Protein AF-A0A371R082-F1 (afdb_monomer)

pLDDT: mean 70.42, std 16.6, range [20.84, 97.31]

Mean predicted aligned error: 10.48 Å

Nearest PDB structures (foldseek):
  7tal-assembly1_A  TM=2.459E-01  e=6.178E+00  synthetic construct
  8tkd-assembly1_A  TM=1.690E-01  e=2.203E+00  Homo sapiens
  5ohy-assembly3_C  TM=1.276E-01  e=6.178E+00  Agrobacterium tumefaciens
  5ohy-assembly1_A  TM=1.300E-01  e=8.711E+00  Agrobacterium tumefaciens

Sequence (312 aa):
MIYIFGKTKHGPLWSRYCETCYKYLGPGLYEKMREDGYGRLCVGEEHGWECKAWDWDFQSFKPICIQSISLGDGFSRWWFKSGGFFYEGSSGVLYMWMKNVAISEAFRVVQLSQDLPDSPKCTYSAGAGLLINAEFPVIRSEGKYLRVGPWLAWHRVLGLLDNGRWVVIGDDGLYEAVFRPTAKNPLEEFGEVGYVKVLSPFLGDLDEVQSPCGAPRLVACSEEGLRAAEALLKYIEGLLKSSGVYDVIKFLPRAWTCEKPFVIPELVEINVPNEVVADWPLGNPCPHVLRAADGDPLGLLTTRTWYFCWTP

Solvent-accessible surface area (backbone atoms only — not comparable to full-atom values): 17724 Å² total; per-residue (Å²): 87,78,46,76,58,23,33,38,88,74,36,40,31,29,31,38,51,71,85,80,56,87,80,80,60,64,72,70,50,54,55,48,37,51,72,73,44,43,36,28,49,23,35,30,65,96,85,55,90,67,69,39,74,58,86,74,61,60,88,53,47,38,35,51,41,77,63,52,46,80,47,104,81,46,37,22,43,41,52,32,62,66,46,54,46,54,40,80,38,98,76,42,75,40,79,42,84,44,63,22,36,33,37,38,75,80,38,45,69,41,80,52,93,58,84,61,75,94,63,63,70,63,85,78,50,48,28,82,54,90,54,55,70,39,72,28,49,27,36,36,48,88,64,42,77,47,23,47,48,96,39,55,34,79,52,33,41,59,22,34,36,96,88,67,33,34,32,33,54,52,100,60,22,25,26,32,27,41,75,44,70,73,43,97,57,50,90,81,51,74,38,77,28,25,31,37,37,28,65,41,52,36,83,74,65,70,91,58,36,34,16,55,51,80,50,52,37,52,37,45,84,29,67,66,32,50,42,46,50,55,29,49,51,56,49,52,53,50,53,40,47,76,70,69,47,73,71,58,75,53,54,44,78,96,70,87,55,88,87,59,81,56,52,30,86,56,42,25,29,42,93,51,53,62,75,61,62,63,58,64,56,90,82,60,66,41,68,60,53,56,60,67,31,47,73,34,44,54,46,83,74,45,74,72,62,50,60,79,76,59,76,136

Radius of gyration: 19.94 Å; Cα contacts (8 Å, |Δi|>4): 602; chains: 1; bounding box: 51×40×60 Å

Structure (mmCIF, N/CA/C/O backbone):
data_AF-A0A371R082-F1
#
_entry.id   AF-A0A371R082-F1
#
loop_
_atom_site.group_PDB
_atom_site.id
_atom_site.type_symbol
_atom_site.label_atom_id
_atom_site.label_alt_id
_atom_site.label_comp_id
_atom_site.label_asym_id
_atom_site.label_entity_id
_atom_site.label_seq_id
_atom_site.pdbx_PDB_ins_code
_atom_site.Cartn_x
_atom_site.Cartn_y
_atom_site.Cartn_z
_atom_site.occupancy
_atom_site.B_iso_or_equiv
_atom_site.auth_seq_id
_atom_site.auth_comp_id
_atom_site.auth_asym_id
_atom_site.auth_atom_id
_atom_site.pdbx_PDB_model_num
ATOM 1 N N . MET A 1 1 ? -2.290 -13.147 -15.698 1.00 58.31 1 MET A N 1
ATOM 2 C CA . MET A 1 1 ? -2.452 -13.294 -14.244 1.00 58.31 1 MET A CA 1
ATOM 3 C C . MET A 1 1 ? -3.847 -12.851 -13.820 1.00 58.31 1 MET A C 1
ATOM 5 O O . MET A 1 1 ? -4.402 -11.935 -14.424 1.00 58.31 1 MET A O 1
ATOM 9 N N . ILE A 1 2 ? -4.435 -13.548 -12.846 1.00 64.50 2 ILE A N 1
ATOM 10 C CA . ILE A 1 2 ? -5.720 -13.192 -12.225 1.00 64.50 2 ILE A CA 1
ATOM 11 C C . ILE A 1 2 ? -5.407 -12.517 -10.891 1.00 64.50 2 ILE A C 1
ATOM 13 O O . ILE A 1 2 ? -4.602 -13.021 -10.112 1.00 64.50 2 ILE A O 1
ATOM 17 N N . TYR A 1 3 ? -6.016 -11.362 -10.661 1.00 66.88 3 TYR A N 1
ATOM 18 C CA . TYR A 1 3 ? -5.865 -10.565 -9.454 1.00 66.88 3 TYR A CA 1
ATOM 19 C C . TYR A 1 3 ? -7.184 -10.598 -8.711 1.00 66.88 3 TYR A C 1
ATOM 21 O O . TYR A 1 3 ? -8.206 -10.215 -9.270 1.00 66.88 3 TYR A O 1
ATOM 29 N N . ILE A 1 4 ? -7.154 -11.039 -7.460 1.00 70.19 4 ILE A N 1
ATOM 30 C CA . ILE A 1 4 ? -8.323 -11.059 -6.586 1.00 70.19 4 ILE A CA 1
ATOM 31 C C . ILE A 1 4 ? -8.266 -9.810 -5.714 1.00 70.19 4 ILE A C 1
ATOM 33 O O . ILE A 1 4 ? -7.254 -9.551 -5.067 1.00 70.19 4 ILE A O 1
ATOM 37 N N . PHE A 1 5 ? -9.345 -9.035 -5.707 1.00 69.25 5 PHE A N 1
ATOM 38 C CA . PHE A 1 5 ? -9.459 -7.798 -4.929 1.00 69.25 5 PHE A CA 1
ATOM 39 C C . PHE A 1 5 ? -10.241 -8.011 -3.637 1.00 69.25 5 PHE A C 1
ATOM 41 O O . PHE A 1 5 ? -10.028 -7.314 -2.647 1.00 69.25 5 PHE A O 1
ATOM 48 N N . GLY A 1 6 ? -11.150 -8.981 -3.634 1.00 72.19 6 GLY A N 1
ATOM 49 C CA . GLY A 1 6 ? -12.051 -9.218 -2.520 1.00 72.19 6 GLY A CA 1
ATOM 50 C C . GLY A 1 6 ? -13.071 -10.292 -2.823 1.00 72.19 6 GLY A C 1
ATOM 51 O O . GLY A 1 6 ? -12.948 -11.056 -3.779 1.00 72.19 6 GLY A O 1
ATOM 52 N N . LYS A 1 7 ? -14.099 -10.334 -1.993 1.00 75.88 7 LYS A N 1
ATOM 53 C CA . LYS A 1 7 ? -15.271 -11.188 -2.118 1.00 75.88 7 LYS A CA 1
ATOM 54 C C . LYS A 1 7 ? -16.511 -10.314 -2.123 1.00 75.88 7 LYS A C 1
ATOM 56 O O . LYS A 1 7 ? -16.548 -9.280 -1.477 1.00 75.88 7 LYS A O 1
ATOM 61 N N . THR A 1 8 ? -17.529 -10.747 -2.836 1.00 77.50 8 THR A N 1
ATOM 62 C CA . THR A 1 8 ? -18.877 -10.177 -2.810 1.00 77.50 8 THR A CA 1
ATOM 63 C C . THR A 1 8 ? -19.848 -11.265 -2.356 1.00 77.50 8 THR A C 1
ATOM 65 O O . THR A 1 8 ? -19.473 -12.440 -2.265 1.00 77.50 8 THR A O 1
ATOM 68 N N . LYS A 1 9 ? -21.130 -10.926 -2.174 1.00 81.56 9 LYS A N 1
ATOM 69 C CA . LYS A 1 9 ? -22.190 -11.936 -1.974 1.00 81.56 9 LYS A CA 1
ATOM 70 C C . LYS A 1 9 ? -22.316 -12.944 -3.132 1.00 81.56 9 LYS A C 1
ATOM 72 O O . LYS A 1 9 ? -22.931 -13.992 -2.963 1.00 81.56 9 LYS A O 1
ATOM 77 N N . HIS A 1 10 ? -21.754 -12.630 -4.301 1.00 81.56 10 HIS A N 1
ATOM 78 C CA . HIS A 1 10 ? -21.836 -13.431 -5.523 1.00 81.56 10 HIS A CA 1
ATOM 79 C C . HIS A 1 10 ? -20.546 -14.206 -5.848 1.00 81.56 10 HIS A C 1
ATOM 81 O O . HIS A 1 10 ? -20.497 -14.891 -6.866 1.00 81.56 10 HIS A O 1
ATOM 87 N N . GLY A 1 11 ? -19.517 -14.126 -4.996 1.00 80.94 11 GLY A N 1
ATOM 88 C CA . GLY A 1 11 ? -18.225 -14.789 -5.202 1.00 80.94 11 GLY A CA 1
ATOM 89 C C . GLY A 1 11 ? -17.041 -13.816 -5.177 1.00 80.94 11 GLY A C 1
ATOM 90 O O . GLY A 1 11 ? -17.222 -12.638 -4.849 1.00 80.94 11 GLY A O 1
ATOM 91 N N . PRO A 1 12 ? -15.817 -14.283 -5.478 1.00 78.62 12 PRO A N 1
ATOM 92 C CA . PRO A 1 12 ? -14.641 -13.423 -5.498 1.00 78.62 12 PRO A CA 1
ATOM 93 C C . PRO A 1 12 ? -14.761 -12.348 -6.585 1.00 78.62 12 PRO A C 1
ATOM 95 O O . PRO A 1 12 ? -15.239 -12.615 -7.686 1.00 78.62 12 PRO A O 1
ATOM 98 N N . LEU A 1 13 ? -14.316 -11.135 -6.249 1.00 75.75 13 LEU A N 1
ATOM 99 C CA . LEU A 1 13 ? -14.116 -10.037 -7.188 1.00 75.75 13 LEU A CA 1
ATOM 100 C C . LEU A 1 13 ? -12.686 -10.119 -7.712 1.00 75.75 13 LEU A C 1
ATOM 102 O O . LEU A 1 13 ? -11.731 -10.032 -6.930 1.00 75.75 13 LEU A O 1
ATOM 106 N N . TRP A 1 14 ? -12.534 -10.265 -9.020 1.00 74.56 14 TRP A N 1
ATOM 107 C CA . TRP A 1 14 ? -11.237 -10.421 -9.658 1.00 74.56 14 TRP A CA 1
ATOM 108 C C . TRP A 1 14 ? -11.141 -9.648 -10.974 1.00 74.56 14 TRP A C 1
ATOM 110 O O . TRP A 1 14 ? -12.143 -9.241 -11.551 1.00 74.56 14 TRP A O 1
ATOM 120 N N . SER A 1 15 ? -9.918 -9.440 -11.452 1.00 71.31 15 SER A N 1
ATOM 121 C CA . SER A 1 15 ? -9.636 -8.947 -12.803 1.00 71.31 15 SER A CA 1
ATOM 122 C C . SER A 1 15 ? -8.474 -9.725 -13.404 1.00 71.31 15 SER A C 1
ATOM 124 O O . SER A 1 15 ? -7.628 -10.274 -12.691 1.00 71.31 15 SER A O 1
ATOM 126 N N . ARG A 1 16 ? -8.446 -9.807 -14.732 1.00 71.19 16 ARG A N 1
ATOM 127 C CA . ARG A 1 16 ? -7.421 -10.527 -15.484 1.00 71.19 16 ARG A CA 1
ATOM 128 C C . ARG A 1 16 ? -6.564 -9.557 -16.279 1.00 71.19 16 ARG A C 1
ATOM 130 O O . ARG A 1 16 ? -7.081 -8.736 -17.032 1.00 71.19 16 ARG A O 1
ATOM 137 N N . TYR A 1 17 ? -5.253 -9.763 -16.201 1.00 64.88 17 TYR A N 1
ATOM 138 C CA . TYR A 1 17 ? -4.257 -9.024 -16.976 1.00 64.88 17 TYR A CA 1
ATOM 139 C C . TYR A 1 17 ? -3.309 -9.984 -17.701 1.00 64.88 17 TYR A C 1
ATOM 141 O O . TYR A 1 17 ? -3.086 -11.113 -17.255 1.00 64.88 17 TYR A O 1
ATOM 149 N N . CYS A 1 18 ? -2.751 -9.555 -18.832 1.00 60.75 18 CYS A N 1
ATOM 150 C CA . CYS A 1 18 ? -1.697 -10.276 -19.551 1.00 60.75 18 CYS A CA 1
ATOM 151 C C . CYS A 1 18 ? -0.371 -9.526 -19.387 1.00 60.75 18 CYS A C 1
ATOM 153 O O . CYS A 1 18 ? -0.223 -8.432 -19.921 1.00 60.75 18 CYS A O 1
ATOM 155 N N . GLU A 1 19 ? 0.603 -10.121 -18.697 1.00 51.91 19 GLU A N 1
ATOM 156 C CA . GLU A 1 19 ? 1.959 -9.558 -18.550 1.00 51.91 19 GLU A CA 1
ATOM 157 C C . GLU A 1 19 ? 2.817 -9.703 -19.813 1.00 51.91 19 GLU A C 1
ATOM 159 O O . GLU A 1 19 ? 3.774 -8.966 -20.011 1.00 51.91 19 GLU A O 1
ATOM 164 N N . THR A 1 20 ? 2.504 -10.666 -20.678 1.00 49.66 20 THR A N 1
ATOM 165 C CA . THR A 1 20 ? 3.340 -11.036 -21.832 1.00 49.66 20 THR A CA 1
ATOM 166 C C . THR A 1 20 ? 2.967 -10.314 -23.123 1.00 49.66 20 THR A C 1
ATOM 168 O O . THR A 1 20 ? 3.666 -10.440 -24.128 1.00 49.66 20 THR A O 1
ATOM 171 N N . CYS A 1 21 ? 1.886 -9.536 -23.112 1.00 50.50 21 CYS A N 1
ATOM 172 C CA . CYS A 1 21 ? 1.328 -8.958 -24.325 1.00 50.50 21 CYS A CA 1
ATOM 173 C C . CYS A 1 21 ? 2.016 -7.640 -24.743 1.00 50.50 21 CYS A C 1
ATOM 175 O O . CYS A 1 21 ? 1.971 -7.314 -25.930 1.00 50.50 21 CYS A O 1
ATOM 177 N N . TYR A 1 22 ? 2.742 -6.965 -23.828 1.00 49.69 22 TYR A N 1
ATOM 178 C CA . TYR A 1 22 ? 3.241 -5.576 -23.948 1.00 49.69 22 TYR A CA 1
ATOM 179 C C . TYR A 1 22 ? 3.981 -5.200 -25.241 1.00 49.69 22 TYR A C 1
ATOM 181 O O . TYR A 1 22 ? 3.933 -4.040 -25.632 1.00 49.69 22 TYR A O 1
ATOM 189 N N . LYS A 1 23 ? 4.628 -6.140 -25.946 1.00 42.53 23 LYS A N 1
ATOM 190 C CA . LYS A 1 23 ? 5.495 -5.797 -27.092 1.00 42.53 23 LYS A CA 1
ATOM 191 C C . LYS A 1 23 ? 5.249 -6.571 -28.390 1.00 42.53 23 LYS A C 1
ATOM 193 O O . LYS A 1 23 ? 5.607 -6.084 -29.456 1.00 42.53 23 LYS A O 1
ATOM 198 N N . TYR A 1 24 ? 4.662 -7.765 -28.343 1.00 45.78 24 TYR A N 1
ATOM 199 C CA . TYR A 1 24 ? 4.820 -8.719 -29.454 1.00 45.78 24 TYR A CA 1
ATOM 200 C C . TYR A 1 24 ? 3.597 -8.906 -30.354 1.00 45.78 24 TYR A C 1
ATOM 202 O O . TYR A 1 24 ? 3.697 -9.617 -31.349 1.00 45.78 24 TYR A O 1
ATOM 210 N N . LEU A 1 25 ? 2.447 -8.312 -30.022 1.00 51.19 25 LEU A N 1
ATOM 211 C CA . LEU A 1 25 ? 1.172 -8.808 -30.558 1.00 51.19 25 LEU A CA 1
ATOM 212 C C . LEU A 1 25 ? 0.307 -7.770 -31.294 1.00 51.19 25 LEU A C 1
ATOM 214 O O . LEU A 1 25 ? -0.761 -8.114 -31.795 1.00 51.19 25 LEU A O 1
ATOM 218 N N . GLY A 1 26 ? 0.798 -6.536 -31.449 1.00 54.34 26 GLY A N 1
ATOM 219 C CA . GLY A 1 26 ? 0.138 -5.489 -32.236 1.00 54.34 26 GLY A CA 1
ATOM 220 C C . GLY A 1 26 ? -1.155 -4.933 -31.607 1.00 54.34 26 GLY A C 1
ATOM 221 O O . GLY A 1 26 ? -1.707 -5.513 -30.673 1.00 54.34 26 GLY A O 1
ATOM 222 N N . PRO A 1 27 ? -1.661 -3.789 -32.102 1.00 55.59 27 PRO A N 1
ATOM 223 C CA . PRO A 1 27 ? -2.792 -3.081 -31.490 1.00 55.59 27 PRO A CA 1
ATOM 224 C C . PRO A 1 27 ? -4.118 -3.855 -31.523 1.00 55.59 27 PRO A C 1
ATOM 226 O O . PRO A 1 27 ? -4.891 -3.783 -30.569 1.00 55.59 27 PRO A O 1
ATOM 229 N N . GLY A 1 28 ? -4.347 -4.665 -32.561 1.00 60.22 28 GLY A N 1
ATOM 230 C CA . GLY A 1 28 ? -5.578 -5.447 -32.700 1.00 60.22 28 GLY A CA 1
ATOM 231 C C . GLY A 1 28 ? -5.768 -6.524 -31.625 1.00 60.22 28 GLY A C 1
ATOM 232 O O . GLY A 1 28 ? -6.905 -6.862 -31.305 1.00 60.22 28 GLY A O 1
ATOM 233 N N . LEU A 1 29 ? -4.693 -7.043 -31.012 1.00 63.53 29 LEU A N 1
ATOM 234 C CA . LEU A 1 29 ? -4.849 -8.003 -29.916 1.00 63.53 29 LEU A CA 1
ATOM 235 C C . LEU A 1 29 ? -5.347 -7.327 -28.633 1.00 63.53 29 LEU A C 1
ATOM 237 O O . LEU A 1 29 ? -6.089 -7.945 -27.885 1.00 63.53 29 LEU A O 1
ATOM 241 N N . TYR A 1 30 ? -4.991 -6.070 -28.374 1.00 58.03 30 TYR A N 1
ATOM 242 C CA . TYR A 1 30 ? -5.424 -5.377 -27.156 1.00 58.03 30 TYR A CA 1
ATOM 243 C C . TYR A 1 30 ? -6.874 -4.933 -27.198 1.00 58.03 30 TYR A C 1
ATOM 245 O O . TYR A 1 30 ? -7.559 -4.986 -26.180 1.00 58.03 30 TYR A O 1
ATOM 253 N N . GLU A 1 31 ? -7.337 -4.470 -28.358 1.00 64.12 31 GLU A N 1
ATOM 254 C CA . GLU A 1 31 ? -8.763 -4.229 -28.579 1.00 64.12 31 GLU A CA 1
ATOM 255 C C . GLU A 1 31 ? -9.533 -5.524 -28.369 1.00 64.12 31 GLU A C 1
ATOM 257 O O . GLU A 1 31 ? -10.437 -5.554 -27.540 1.00 64.12 31 GLU A O 1
ATOM 262 N N . LYS A 1 32 ? -9.054 -6.622 -28.960 1.00 68.25 32 LYS A N 1
ATOM 263 C CA . LYS A 1 32 ? -9.611 -7.949 -28.721 1.00 68.25 32 LYS A CA 1
ATOM 264 C C . LYS A 1 32 ? -9.573 -8.360 -27.244 1.00 68.25 32 LYS A C 1
ATOM 266 O O . LYS A 1 32 ? -10.559 -8.853 -26.727 1.00 68.25 32 LYS A O 1
ATOM 271 N N . MET A 1 33 ? -8.487 -8.109 -26.516 1.00 68.25 33 MET A N 1
ATOM 272 C CA . MET A 1 33 ? -8.411 -8.403 -25.080 1.00 68.25 33 MET A CA 1
ATOM 273 C C . MET A 1 33 ? -9.387 -7.553 -24.255 1.00 68.25 33 MET A C 1
ATOM 275 O O . MET A 1 33 ? -9.982 -8.054 -23.305 1.00 68.25 33 MET A O 1
ATOM 279 N N . ARG A 1 34 ? -9.576 -6.274 -24.598 1.00 67.88 34 ARG A N 1
ATOM 280 C CA . ARG A 1 34 ? -10.586 -5.413 -23.958 1.00 67.88 34 ARG A CA 1
ATOM 281 C C . ARG A 1 34 ? -12.009 -5.866 -24.276 1.00 67.88 34 ARG A C 1
ATOM 283 O O . ARG A 1 34 ? -12.877 -5.798 -23.401 1.00 67.88 34 ARG A O 1
ATOM 290 N N . GLU A 1 35 ? -12.252 -6.318 -25.503 1.00 71.50 35 GLU A N 1
ATOM 291 C CA . GLU A 1 35 ? -13.505 -6.954 -25.923 1.00 71.50 35 GLU A CA 1
ATOM 292 C C . GLU A 1 35 ? -13.746 -8.253 -25.141 1.00 71.50 35 GLU A C 1
ATOM 294 O O . GLU A 1 35 ? -14.832 -8.435 -24.595 1.00 71.50 35 GLU A O 1
ATOM 299 N N . ASP A 1 36 ? -12.701 -9.064 -24.962 1.00 72.44 36 ASP A N 1
ATOM 300 C CA . ASP A 1 36 ? -12.681 -10.302 -24.171 1.00 72.44 36 ASP A CA 1
ATOM 301 C C . ASP A 1 36 ? -12.729 -10.049 -22.644 1.00 72.44 36 ASP A C 1
ATOM 303 O O . ASP A 1 36 ? -12.707 -10.988 -21.848 1.00 72.44 36 ASP A O 1
ATOM 307 N N . GLY A 1 37 ? -12.799 -8.784 -22.207 1.00 70.88 37 GLY A N 1
ATOM 308 C CA . GLY A 1 37 ? -13.026 -8.405 -20.810 1.00 70.88 37 GLY A CA 1
ATOM 309 C C . GLY A 1 37 ? -11.782 -8.332 -19.918 1.00 70.88 37 GLY A C 1
ATOM 310 O O . GLY A 1 37 ? -11.925 -8.241 -18.700 1.00 70.88 37 GLY A O 1
ATOM 311 N N . TYR A 1 38 ? -10.566 -8.331 -20.476 1.00 70.06 38 TYR A N 1
ATOM 312 C CA . TYR A 1 38 ? -9.348 -8.071 -19.696 1.00 70.06 38 TYR A CA 1
ATOM 313 C C . TYR A 1 38 ? -9.409 -6.686 -19.037 1.00 70.06 38 TYR A C 1
ATOM 315 O O . TYR A 1 38 ? -9.903 -5.724 -19.624 1.00 70.06 38 TYR A O 1
ATOM 323 N N . GLY A 1 39 ? -8.909 -6.591 -17.805 1.00 66.00 39 GLY A N 1
ATOM 324 C CA . GLY A 1 39 ? -8.946 -5.372 -16.996 1.00 66.00 39 GLY A CA 1
ATOM 325 C C . GLY A 1 39 ? -10.291 -5.067 -16.328 1.00 66.00 39 GLY A C 1
ATOM 326 O O . GLY A 1 39 ? -10.296 -4.320 -15.353 1.00 66.00 39 GLY A O 1
ATOM 327 N N . ARG A 1 40 ? -11.408 -5.670 -16.759 1.00 74.06 40 ARG A N 1
ATOM 328 C CA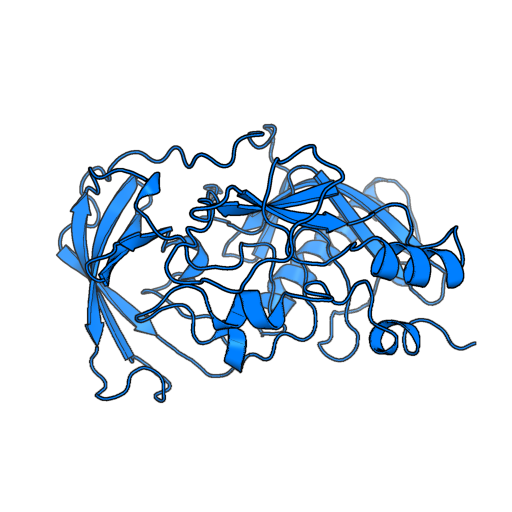 . ARG A 1 40 ? -12.725 -5.451 -16.135 1.00 74.06 40 ARG A CA 1
ATOM 329 C C . ARG A 1 40 ? -12.833 -6.149 -14.785 1.00 74.06 40 ARG A C 1
ATOM 331 O O . ARG A 1 40 ? -12.295 -7.242 -14.597 1.00 74.06 40 ARG A O 1
ATOM 338 N N . LEU A 1 41 ? -13.567 -5.530 -13.866 1.00 73.88 41 LEU A N 1
ATOM 339 C CA . LEU A 1 41 ? -13.921 -6.163 -12.603 1.00 73.88 41 LEU A CA 1
ATOM 340 C C . LEU A 1 41 ? -15.018 -7.213 -12.828 1.00 73.88 41 LEU A C 1
ATOM 342 O O . LEU A 1 41 ? -16.134 -6.919 -13.262 1.00 73.88 41 LEU A O 1
ATOM 346 N N . CYS A 1 42 ? -14.677 -8.457 -12.514 1.00 78.81 42 CYS A N 1
ATOM 347 C CA . CYS A 1 42 ? -15.509 -9.634 -12.704 1.00 78.81 42 CYS A CA 1
ATOM 348 C C . CYS A 1 42 ? -15.862 -10.261 -11.359 1.00 78.81 42 CYS A C 1
ATOM 350 O O . CYS A 1 42 ? -15.032 -10.326 -10.451 1.00 78.81 42 CYS A O 1
ATOM 352 N N . VAL A 1 43 ? -17.083 -10.782 -11.254 1.00 81.38 43 VAL A N 1
ATOM 353 C CA . VAL A 1 43 ? -17.527 -11.585 -10.113 1.00 81.38 43 VAL A CA 1
ATOM 354 C C . VAL A 1 43 ? -17.887 -12.988 -10.580 1.00 81.38 43 VAL A C 1
ATOM 356 O O . VAL A 1 43 ? -18.634 -13.158 -11.543 1.00 81.38 43 VAL A O 1
ATOM 359 N N . GLY A 1 44 ? -17.368 -14.006 -9.898 1.00 75.38 44 GLY A N 1
ATOM 360 C CA . GLY A 1 44 ? -17.630 -15.407 -10.235 1.00 75.38 44 GLY A CA 1
ATOM 361 C C . GLY A 1 44 ? -16.468 -16.315 -9.860 1.00 75.38 44 GLY A C 1
ATOM 362 O O . GLY A 1 44 ? -15.566 -15.893 -9.146 1.00 75.38 44 GLY A O 1
ATOM 363 N N . GLU A 1 45 ? -16.474 -17.563 -10.324 1.00 70.00 45 GLU A N 1
ATOM 364 C CA . GLU A 1 45 ? -15.418 -18.528 -9.995 1.00 70.00 45 GLU A CA 1
ATOM 365 C C . GLU A 1 45 ? -14.030 -18.062 -10.463 1.00 70.00 45 GLU A C 1
ATOM 367 O O . GLU A 1 45 ? -13.860 -17.575 -11.580 1.00 70.00 45 GLU A O 1
ATOM 372 N N . GLU A 1 46 ? -13.019 -18.261 -9.612 1.00 58.06 46 GLU A N 1
ATOM 373 C CA . GLU A 1 46 ? -11.632 -17.802 -9.799 1.00 58.06 46 GLU A CA 1
ATOM 374 C C . GLU A 1 46 ? -10.960 -18.371 -11.065 1.00 58.06 46 GLU A C 1
ATOM 376 O O . GLU A 1 46 ? -9.944 -17.852 -11.525 1.00 58.06 46 GLU A O 1
ATOM 381 N N . HIS A 1 47 ? -11.487 -19.463 -11.626 1.00 58.94 47 HIS A N 1
ATOM 382 C CA . HIS A 1 47 ? -10.883 -20.195 -12.749 1.00 58.94 47 HIS A CA 1
ATOM 383 C C . HIS A 1 47 ? -11.791 -20.265 -13.989 1.00 58.94 47 HIS A C 1
ATOM 385 O O . HIS A 1 47 ? -11.454 -20.933 -14.968 1.00 58.94 47 HIS A O 1
ATOM 391 N N . GLY A 1 48 ? -12.926 -19.559 -13.971 1.00 55.97 48 GLY A N 1
ATOM 392 C CA . GLY A 1 48 ? -13.850 -19.485 -15.099 1.00 55.97 48 GLY A CA 1
ATOM 393 C C . GLY A 1 48 ? -13.388 -18.511 -16.188 1.00 55.97 48 GLY A C 1
ATOM 394 O O . GLY A 1 48 ? -12.737 -17.500 -15.924 1.00 55.97 48 GLY A O 1
ATOM 395 N N . TRP A 1 49 ? -13.748 -18.802 -17.440 1.00 58.66 49 TRP A N 1
ATOM 396 C CA . TRP A 1 49 ? -13.725 -17.811 -18.530 1.00 58.66 49 TRP A CA 1
ATOM 397 C C . TRP A 1 49 ? -14.991 -16.942 -18.541 1.00 58.66 49 TRP A C 1
ATOM 399 O O . TRP A 1 49 ? -15.027 -15.911 -19.205 1.00 58.66 49 TRP A O 1
ATOM 409 N N . GLU A 1 50 ? -16.018 -17.341 -17.790 1.00 64.31 50 GLU A N 1
ATOM 410 C CA . GLU A 1 50 ? -17.271 -16.607 -17.656 1.00 64.31 50 GLU A CA 1
ATOM 411 C C . GLU A 1 50 ? -17.116 -15.468 -16.643 1.00 64.31 50 GLU A C 1
ATOM 413 O O . GLU A 1 50 ? -17.112 -15.672 -15.430 1.00 64.31 50 GLU A O 1
ATOM 418 N N . CYS A 1 51 ? -16.983 -14.246 -17.155 1.00 70.88 51 CYS A N 1
ATOM 419 C CA . CYS A 1 51 ? -17.011 -13.028 -16.357 1.00 70.88 51 CYS A CA 1
ATOM 420 C C . CYS A 1 51 ? -18.449 -12.506 -16.273 1.00 70.88 51 CYS A C 1
ATOM 422 O O . CYS A 1 51 ? -19.035 -12.123 -17.288 1.00 70.88 51 CYS A O 1
ATOM 424 N N . LYS A 1 52 ? -19.015 -12.438 -15.063 1.00 79.31 52 LYS A N 1
ATOM 425 C CA . LYS A 1 52 ? -20.177 -11.578 -14.812 1.00 79.31 52 LYS A CA 1
ATOM 426 C C . LYS A 1 52 ? -19.660 -10.217 -14.380 1.00 79.31 52 LYS A C 1
ATOM 428 O O . LYS A 1 52 ? -18.862 -10.135 -13.447 1.00 79.31 52 LYS A O 1
ATOM 433 N N . ALA A 1 53 ? -20.106 -9.171 -15.072 1.00 75.88 53 ALA A N 1
ATOM 434 C CA . ALA A 1 53 ? -19.783 -7.803 -14.697 1.00 75.88 53 ALA A CA 1
ATOM 435 C C . ALA A 1 53 ? -20.195 -7.567 -13.243 1.00 75.88 53 ALA A C 1
ATOM 43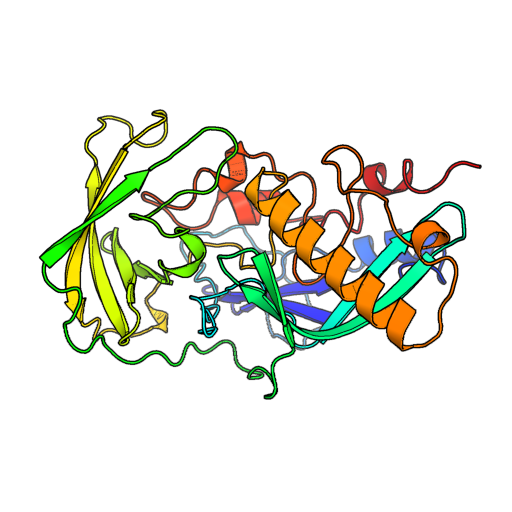7 O O . ALA A 1 53 ? -21.294 -7.957 -12.833 1.00 75.88 53 ALA A O 1
ATOM 438 N N . TRP A 1 54 ? -19.306 -6.956 -12.469 1.00 73.88 54 TRP A N 1
ATOM 439 C CA . TRP A 1 54 ? -19.658 -6.538 -11.127 1.00 73.88 54 TRP A CA 1
ATOM 440 C C . TRP A 1 54 ? -20.709 -5.425 -11.195 1.00 73.88 54 TRP A C 1
ATOM 442 O O . TRP A 1 54 ? -20.557 -4.447 -11.921 1.00 73.88 54 TRP A O 1
ATOM 452 N N . ASP A 1 55 ? -21.784 -5.576 -10.430 1.00 71.06 55 ASP A N 1
ATOM 453 C CA . ASP A 1 55 ? -22.900 -4.631 -10.347 1.00 71.06 55 ASP A CA 1
ATOM 454 C C . ASP A 1 55 ? -22.606 -3.424 -9.448 1.00 71.06 55 ASP A C 1
ATOM 456 O O . ASP A 1 55 ? -23.506 -2.633 -9.164 1.00 71.06 55 ASP A O 1
ATOM 460 N N . TRP A 1 56 ? -21.353 -3.282 -9.006 1.00 71.38 56 TRP A N 1
ATOM 461 C CA . TRP A 1 56 ? -20.913 -2.209 -8.125 1.00 71.38 56 TRP A CA 1
ATOM 462 C C . TRP A 1 56 ? -21.611 -2.205 -6.764 1.00 71.38 56 TRP A C 1
ATOM 464 O O . TRP A 1 56 ? -21.719 -1.159 -6.118 1.00 71.38 56 TRP A O 1
ATOM 474 N N . ASP A 1 57 ? -22.071 -3.368 -6.299 1.00 71.75 57 ASP A N 1
ATOM 475 C CA . ASP A 1 57 ? -22.547 -3.521 -4.931 1.00 71.75 57 ASP A CA 1
ATOM 476 C C . ASP A 1 57 ? -21.371 -3.475 -3.942 1.00 71.75 57 ASP A C 1
ATOM 478 O O . ASP A 1 57 ? -20.780 -4.493 -3.573 1.00 71.75 57 ASP A O 1
ATOM 482 N N . PHE A 1 58 ? -21.033 -2.264 -3.502 1.00 68.00 58 PHE A N 1
ATOM 483 C CA . PHE A 1 58 ? -19.999 -2.030 -2.494 1.00 68.00 58 PHE A CA 1
ATOM 484 C C . PHE A 1 58 ? -20.413 -2.477 -1.093 1.00 68.00 58 PHE A C 1
ATOM 486 O O . PHE A 1 58 ? -19.541 -2.673 -0.257 1.00 68.00 58 PHE A O 1
ATOM 493 N N . GLN A 1 59 ? -21.712 -2.642 -0.815 1.00 69.06 59 GLN A N 1
ATOM 494 C CA . GLN A 1 59 ? -22.167 -3.017 0.527 1.00 69.06 59 GLN A CA 1
ATOM 495 C C . GLN A 1 59 ? -21.846 -4.474 0.846 1.00 69.06 59 GLN A C 1
ATOM 497 O O . GLN A 1 59 ? -21.555 -4.806 1.991 1.00 69.06 59 GLN A O 1
ATOM 502 N N . SER A 1 60 ? -21.893 -5.352 -0.159 1.00 70.88 60 SER A N 1
ATOM 503 C CA . SER A 1 60 ? -21.519 -6.758 0.014 1.00 70.88 60 SER A CA 1
ATOM 504 C C . SER A 1 60 ? -20.048 -7.048 -0.268 1.00 70.88 60 SER A C 1
ATOM 506 O O . SER A 1 60 ? -19.601 -8.178 -0.054 1.00 70.88 60 SER A O 1
ATOM 508 N N . PHE A 1 61 ? -19.296 -6.060 -0.758 1.00 73.38 61 PHE A N 1
ATOM 509 C CA . PHE A 1 61 ? -17.888 -6.225 -1.065 1.00 73.38 61 PHE A CA 1
ATOM 510 C C . PHE A 1 61 ? -17.040 -6.226 0.213 1.00 73.38 61 PHE A C 1
ATOM 512 O O . PHE A 1 61 ? -17.053 -5.285 1.000 1.00 73.38 61 PHE A O 1
ATOM 519 N N . LYS A 1 62 ? -16.245 -7.280 0.376 1.00 70.94 62 LYS A N 1
ATOM 520 C CA . LYS A 1 62 ? -15.240 -7.440 1.420 1.00 70.94 62 LYS A CA 1
ATOM 521 C C . LYS A 1 62 ? -13.868 -7.601 0.766 1.00 70.94 62 LYS A C 1
ATOM 523 O O . LYS A 1 62 ? -13.633 -8.622 0.114 1.00 70.94 62 LYS A O 1
ATOM 528 N N . PRO A 1 63 ? -12.960 -6.630 0.898 1.00 67.88 63 PRO A N 1
ATOM 529 C CA . PRO A 1 63 ? -11.622 -6.739 0.330 1.00 67.88 63 PRO A CA 1
ATOM 530 C C . PRO A 1 63 ? -10.856 -7.895 0.963 1.00 67.88 63 PRO A C 1
ATOM 532 O O . PRO A 1 63 ? -11.026 -8.194 2.145 1.00 67.88 63 PRO A O 1
ATOM 535 N N . ILE A 1 64 ? -10.001 -8.547 0.173 1.00 66.25 64 ILE A N 1
ATOM 536 C CA . ILE A 1 64 ? -9.107 -9.557 0.733 1.00 66.25 64 ILE A CA 1
ATOM 537 C C . ILE A 1 64 ? -8.101 -8.878 1.657 1.00 66.25 64 ILE A C 1
ATOM 539 O O . ILE A 1 64 ? -7.608 -7.783 1.377 1.00 66.25 64 ILE A O 1
ATOM 543 N N . CYS A 1 65 ? -7.773 -9.548 2.754 1.00 68.69 65 CYS A N 1
ATOM 544 C CA . CYS A 1 65 ? -6.729 -9.066 3.631 1.00 68.69 65 CYS A CA 1
ATOM 545 C C . CYS A 1 65 ? -5.374 -9.145 2.914 1.00 68.69 65 CYS A C 1
ATOM 547 O O . CYS A 1 65 ? -5.002 -10.191 2.381 1.00 68.69 65 CYS A O 1
ATOM 549 N N . ILE A 1 66 ? -4.626 -8.039 2.894 1.00 67.75 66 ILE A N 1
ATOM 550 C CA . ILE A 1 66 ? -3.266 -8.021 2.352 1.00 67.75 66 ILE A CA 1
ATOM 551 C C . ILE A 1 66 ? -2.283 -7.843 3.498 1.00 67.75 66 ILE A C 1
ATOM 553 O O . ILE A 1 66 ? -2.265 -6.816 4.176 1.00 67.75 66 ILE A O 1
ATOM 557 N N . GLN A 1 67 ? -1.465 -8.872 3.702 1.00 70.81 67 GLN A N 1
ATOM 558 C CA . GLN A 1 67 ? -0.506 -8.922 4.790 1.00 70.81 67 GLN A CA 1
ATOM 559 C C . GLN A 1 67 ? 0.583 -7.856 4.605 1.00 70.81 67 GLN A C 1
ATOM 561 O O . GLN A 1 67 ? 1.290 -7.836 3.595 1.00 70.81 67 GLN A O 1
ATOM 566 N N . SER A 1 68 ? 0.741 -6.989 5.607 1.00 76.75 68 SER A N 1
ATOM 567 C CA . SER A 1 68 ? 1.982 -6.245 5.815 1.00 76.75 68 SER A CA 1
ATOM 568 C C . SER A 1 68 ? 3.064 -7.210 6.302 1.00 76.75 68 SER A C 1
ATOM 570 O O . SER A 1 68 ? 2.879 -7.918 7.294 1.00 76.75 68 SER A O 1
ATOM 572 N N . ILE A 1 69 ? 4.218 -7.212 5.659 1.00 78.75 69 ILE A N 1
ATOM 573 C CA . ILE A 1 69 ? 5.377 -7.970 6.122 1.00 78.75 69 ILE A CA 1
ATOM 574 C C . ILE A 1 69 ? 6.201 -7.115 7.080 1.00 78.75 69 ILE A C 1
ATOM 576 O O . ILE A 1 69 ? 6.370 -5.921 6.847 1.00 78.75 69 ILE A O 1
ATOM 580 N N . SER A 1 70 ? 6.708 -7.711 8.158 1.00 81.94 70 SER A N 1
ATOM 581 C CA . SER A 1 70 ? 7.696 -7.042 9.003 1.00 81.94 70 SER A CA 1
ATOM 582 C C . SER A 1 70 ? 9.063 -7.120 8.329 1.00 81.94 70 SER A C 1
ATOM 584 O O . SER A 1 70 ? 9.493 -8.178 7.869 1.00 81.94 70 SER A O 1
ATOM 586 N N . LEU A 1 71 ? 9.729 -5.979 8.256 1.00 82.12 71 LEU A N 1
ATOM 587 C CA . LEU A 1 71 ? 11.100 -5.815 7.807 1.00 82.12 71 LEU A CA 1
ATOM 588 C C . LEU A 1 71 ? 11.896 -5.276 8.999 1.00 82.12 71 LEU A C 1
ATOM 590 O O . LEU A 1 71 ? 11.329 -4.650 9.889 1.00 82.12 71 LEU A O 1
ATOM 594 N N . GLY A 1 72 ? 13.210 -5.505 9.049 1.00 78.56 72 GLY A N 1
ATOM 595 C CA . GLY A 1 72 ? 14.029 -5.119 10.213 1.00 78.56 72 GLY A CA 1
ATOM 596 C C . GLY A 1 72 ? 13.959 -3.632 10.605 1.00 78.56 72 GLY A C 1
ATOM 597 O O . GLY A 1 72 ? 14.439 -3.259 11.669 1.00 78.56 72 GLY A O 1
ATOM 598 N N . ASP A 1 73 ? 13.375 -2.785 9.758 1.00 81.06 73 ASP A N 1
ATOM 599 C CA . ASP A 1 73 ? 13.164 -1.356 9.953 1.00 81.06 73 ASP A CA 1
ATOM 600 C C . ASP A 1 73 ? 11.696 -0.903 9.954 1.00 81.06 73 ASP A C 1
ATOM 602 O O . ASP A 1 73 ? 11.440 0.297 9.870 1.00 81.06 73 ASP A O 1
ATOM 606 N N . GLY A 1 74 ? 10.739 -1.828 10.041 1.00 81.38 74 GLY A N 1
ATOM 607 C CA . GLY A 1 74 ? 9.319 -1.500 10.119 1.00 81.38 74 GLY A CA 1
ATOM 608 C C . GLY A 1 74 ? 8.439 -2.545 9.453 1.00 81.38 74 GLY A C 1
ATOM 609 O O . GLY A 1 74 ? 8.674 -3.745 9.553 1.00 81.38 74 GLY A O 1
ATOM 610 N N . PHE A 1 75 ? 7.389 -2.089 8.783 1.00 80.50 75 PHE A N 1
ATOM 611 C CA . PHE A 1 75 ? 6.500 -2.954 8.012 1.00 80.50 75 PHE A CA 1
ATOM 612 C C . PHE A 1 75 ? 6.518 -2.571 6.535 1.00 80.50 75 PHE A C 1
ATOM 614 O O . PHE A 1 75 ? 7.036 -1.537 6.135 1.00 80.50 75 PHE A O 1
ATOM 621 N N . SER A 1 76 ? 5.980 -3.420 5.682 1.00 79.19 76 SER A N 1
ATOM 622 C CA . SER A 1 76 ? 5.779 -3.084 4.284 1.00 79.19 76 SER A CA 1
ATOM 623 C C . SER A 1 76 ? 4.530 -3.754 3.786 1.00 79.19 76 SER A C 1
ATOM 625 O O . SER A 1 76 ? 4.317 -4.941 4.024 1.00 79.19 76 SER A O 1
ATOM 627 N N . ARG A 1 77 ? 3.720 -3.002 3.050 1.00 74.25 77 ARG A N 1
ATOM 628 C CA . ARG A 1 77 ? 2.764 -3.626 2.145 1.00 74.25 77 ARG A CA 1
ATOM 629 C C . ARG A 1 77 ? 3.307 -3.695 0.717 1.00 74.25 77 ARG A C 1
ATOM 631 O O . ARG A 1 77 ? 2.888 -4.576 -0.017 1.00 74.25 77 ARG A O 1
ATOM 638 N N . TRP A 1 78 ? 4.248 -2.840 0.323 1.00 76.50 78 TRP A N 1
ATOM 639 C CA . TRP A 1 78 ? 4.866 -2.837 -1.006 1.00 76.50 78 TRP A CA 1
ATOM 640 C C . TRP A 1 78 ? 5.778 -4.049 -1.215 1.00 76.50 78 TRP A C 1
ATOM 642 O O . TRP A 1 78 ? 6.986 -3.974 -0.996 1.00 76.50 78 TRP A O 1
ATOM 652 N N . TRP A 1 79 ? 5.216 -5.177 -1.637 1.00 75.44 79 TRP A N 1
ATOM 653 C CA . TRP A 1 79 ? 5.980 -6.388 -1.909 1.00 75.44 79 TRP A CA 1
ATOM 654 C C . TRP A 1 79 ? 5.580 -7.073 -3.215 1.00 75.44 79 TRP A C 1
ATOM 656 O O . TRP A 1 79 ? 4.450 -7.001 -3.692 1.00 75.44 79 TRP A O 1
ATOM 666 N N . PHE A 1 80 ? 6.552 -7.787 -3.766 1.00 72.06 80 PHE A N 1
ATOM 667 C CA . PHE A 1 80 ? 6.535 -8.510 -5.021 1.00 72.06 80 PHE A CA 1
ATOM 668 C C . PHE A 1 80 ? 6.768 -9.976 -4.719 1.00 72.06 80 PHE A C 1
ATOM 670 O O . PHE A 1 80 ? 7.897 -10.392 -4.464 1.00 72.06 80 PHE A O 1
ATOM 677 N N . LYS A 1 81 ? 5.715 -10.786 -4.773 1.00 71.31 81 LYS A N 1
ATOM 678 C CA . LYS A 1 81 ? 5.887 -12.241 -4.755 1.00 71.31 81 LYS A CA 1
ATOM 679 C C . LYS A 1 81 ? 6.579 -12.700 -6.037 1.00 71.31 81 LYS A C 1
ATOM 681 O O . LYS A 1 81 ? 7.615 -13.356 -6.000 1.00 71.31 81 LYS A O 1
ATOM 686 N N . SER A 1 82 ? 6.047 -12.269 -7.171 1.00 68.12 82 SER A N 1
ATOM 687 C CA . SER A 1 82 ? 6.626 -12.436 -8.500 1.00 68.12 82 SER A CA 1
ATOM 688 C C . SER A 1 82 ? 6.026 -11.384 -9.418 1.00 68.12 82 SER A C 1
ATOM 690 O O . SER A 1 82 ? 4.823 -11.150 -9.310 1.00 68.12 82 SER A O 1
ATOM 692 N N . GLY A 1 83 ? 6.828 -10.789 -10.294 1.00 64.44 83 GLY A N 1
ATOM 693 C CA . GLY A 1 83 ? 6.359 -9.724 -11.166 1.00 64.44 83 GLY A CA 1
ATOM 694 C C . GLY A 1 83 ? 7.388 -9.227 -12.161 1.00 64.44 83 GLY A C 1
ATOM 695 O O . GLY A 1 83 ? 8.565 -9.569 -12.071 1.00 64.44 83 GLY A O 1
ATOM 696 N N . GLY A 1 84 ? 6.949 -8.412 -13.113 1.00 61.62 84 GLY A N 1
ATOM 697 C CA . GLY A 1 84 ? 7.820 -7.805 -14.115 1.00 61.62 84 GLY A CA 1
ATOM 698 C C . GLY A 1 84 ? 7.973 -6.304 -13.898 1.00 61.62 84 GLY A C 1
ATOM 699 O O . GLY A 1 84 ? 6.986 -5.582 -13.867 1.00 61.62 84 GLY A O 1
ATOM 700 N N . PHE A 1 85 ? 9.201 -5.807 -13.818 1.00 69.94 85 PHE A N 1
ATOM 701 C CA . PHE A 1 85 ? 9.495 -4.403 -14.077 1.00 69.94 85 PHE A CA 1
ATOM 702 C C . PHE A 1 85 ? 9.629 -4.188 -15.586 1.00 69.94 85 PHE A C 1
ATOM 704 O O . PHE A 1 85 ? 10.394 -4.891 -16.257 1.00 69.94 85 PHE A O 1
ATOM 711 N N . PHE A 1 86 ? 8.906 -3.196 -16.101 1.00 65.19 86 PHE A N 1
ATOM 712 C CA . PHE A 1 86 ? 8.920 -2.821 -17.508 1.00 65.19 86 PHE A CA 1
ATOM 713 C C . PHE A 1 86 ? 9.262 -1.345 -17.633 1.00 65.19 86 PHE A C 1
ATOM 715 O O . PHE A 1 86 ? 8.649 -0.496 -16.987 1.00 65.19 86 PHE A O 1
ATOM 722 N N . TYR A 1 87 ? 10.219 -1.033 -18.498 1.00 65.81 87 TYR A N 1
ATOM 723 C CA . TYR A 1 87 ? 10.530 0.348 -18.830 1.00 65.81 87 TYR A CA 1
ATOM 724 C C . TYR A 1 87 ? 10.900 0.478 -20.299 1.00 65.81 87 TYR A C 1
ATOM 726 O O . TYR A 1 87 ? 11.705 -0.291 -20.817 1.00 65.81 87 TYR A O 1
ATOM 734 N N . GLU A 1 88 ? 10.333 1.479 -20.960 1.00 60.44 88 GLU A N 1
ATOM 735 C CA . GLU A 1 88 ? 10.673 1.839 -22.327 1.00 60.44 88 GLU A CA 1
ATOM 736 C C . GLU A 1 88 ? 11.484 3.133 -22.331 1.00 60.44 88 GLU A C 1
ATOM 738 O O . GLU A 1 88 ? 10.991 4.209 -21.993 1.00 60.44 88 GLU A O 1
ATOM 743 N N . GLY A 1 89 ? 12.760 3.008 -22.685 1.00 61.75 89 GLY A N 1
ATOM 744 C CA . GLY A 1 89 ? 13.670 4.129 -22.859 1.00 61.75 89 GLY A CA 1
ATOM 745 C C . GLY A 1 89 ? 14.021 4.346 -24.325 1.00 61.75 89 GLY A C 1
ATOM 746 O O . GLY A 1 89 ? 13.675 3.557 -25.201 1.00 61.75 89 GLY A O 1
ATOM 747 N N . SER A 1 90 ? 14.816 5.380 -24.593 1.00 64.50 90 SER A N 1
ATOM 748 C CA . SER A 1 90 ? 15.322 5.681 -25.941 1.00 64.50 90 SER A CA 1
ATOM 749 C C . SER A 1 90 ? 16.138 4.546 -26.575 1.00 64.50 90 SER A C 1
ATOM 751 O O . SER A 1 90 ? 16.298 4.511 -27.791 1.00 64.50 90 SER A O 1
ATOM 753 N N . SER A 1 91 ? 16.651 3.616 -25.766 1.00 62.69 91 SER A N 1
ATOM 754 C CA . SER A 1 91 ? 17.431 2.457 -26.220 1.00 62.69 91 SER A CA 1
ATOM 755 C C . SER A 1 91 ? 16.590 1.183 -26.382 1.00 62.69 91 SER A C 1
ATOM 757 O O . SER A 1 91 ? 17.140 0.120 -26.667 1.00 62.69 91 SER A O 1
ATOM 759 N N . GLY A 1 92 ? 15.272 1.270 -26.182 1.00 64.12 92 GLY A N 1
ATOM 760 C CA . GLY A 1 92 ? 14.334 0.155 -26.252 1.00 64.12 92 GLY A CA 1
ATOM 761 C C . GLY A 1 92 ? 13.720 -0.215 -24.901 1.00 64.12 92 GLY A C 1
ATOM 762 O O . GLY A 1 92 ? 13.753 0.546 -23.935 1.00 64.12 92 GLY A O 1
ATOM 763 N N . VAL A 1 93 ? 13.138 -1.414 -24.854 1.00 65.06 93 VAL A N 1
ATOM 764 C CA . VAL A 1 93 ? 12.356 -1.902 -23.710 1.00 65.06 93 VAL A CA 1
ATOM 765 C C . VAL A 1 93 ? 13.218 -2.781 -22.809 1.00 65.06 93 VAL A C 1
ATOM 767 O O . VAL A 1 93 ? 13.725 -3.811 -23.260 1.00 65.06 93 VAL A O 1
ATOM 770 N N . LEU A 1 94 ? 13.333 -2.397 -21.541 1.00 67.56 94 LEU A N 1
ATOM 771 C CA . LEU A 1 94 ? 13.857 -3.210 -20.454 1.00 67.56 94 LEU A CA 1
ATOM 772 C C . LEU A 1 94 ? 12.725 -4.037 -19.840 1.00 67.56 94 LEU A C 1
ATOM 774 O O . LEU A 1 94 ? 11.668 -3.511 -19.491 1.00 67.56 94 LEU A O 1
ATOM 778 N N . TYR A 1 95 ? 12.990 -5.329 -19.679 1.00 70.94 95 TYR A N 1
ATOM 779 C CA . TYR A 1 95 ? 12.146 -6.258 -18.944 1.00 70.94 95 TYR A CA 1
ATOM 780 C C . TYR A 1 95 ? 12.974 -6.933 -17.859 1.00 70.94 95 TYR A C 1
ATOM 782 O O . TYR A 1 95 ? 14.013 -7.528 -18.152 1.00 70.94 95 TYR A O 1
ATOM 790 N N . MET A 1 96 ? 12.510 -6.852 -16.616 1.00 71.31 96 MET A N 1
ATOM 791 C CA . MET A 1 96 ? 13.156 -7.502 -15.485 1.00 71.31 96 MET A CA 1
ATOM 792 C C . MET A 1 96 ? 12.150 -8.247 -14.631 1.00 71.31 96 MET A C 1
ATOM 794 O O . MET A 1 96 ? 11.211 -7.660 -14.108 1.00 71.31 96 MET A O 1
ATOM 798 N N . TRP A 1 97 ? 12.391 -9.537 -14.433 1.00 72.69 97 TRP A N 1
ATOM 799 C CA . TRP A 1 97 ? 11.610 -10.325 -13.495 1.00 72.69 97 TRP A CA 1
ATOM 800 C C . TRP A 1 97 ? 12.089 -10.078 -12.063 1.00 72.69 97 TRP A C 1
ATOM 802 O O . TRP A 1 97 ? 13.265 -10.262 -11.751 1.00 72.69 97 TRP A O 1
ATOM 812 N N . MET A 1 98 ? 11.172 -9.686 -11.189 1.00 75.62 98 MET A N 1
ATOM 813 C CA . MET A 1 98 ? 11.383 -9.513 -9.759 1.00 75.62 98 MET A CA 1
ATOM 814 C C . MET A 1 98 ? 10.656 -10.622 -9.008 1.00 75.62 98 MET A C 1
ATOM 816 O O . MET A 1 98 ? 9.506 -10.946 -9.302 1.00 75.62 98 MET A O 1
ATOM 820 N N . LYS A 1 99 ? 11.320 -11.212 -8.016 1.00 78.50 99 LYS A N 1
ATOM 821 C CA . LYS A 1 99 ? 10.744 -12.267 -7.182 1.00 78.50 99 LYS A CA 1
ATOM 822 C C . LYS A 1 99 ? 11.118 -12.026 -5.729 1.00 78.50 99 LYS A C 1
ATOM 824 O O . LYS A 1 99 ? 12.292 -11.814 -5.442 1.00 78.50 99 LYS A O 1
ATOM 829 N N . ASN A 1 100 ? 10.143 -12.111 -4.829 1.00 83.25 100 ASN A N 1
ATOM 830 C CA . ASN A 1 100 ? 10.318 -11.956 -3.383 1.00 83.25 100 ASN A CA 1
ATOM 831 C C . ASN A 1 100 ? 11.060 -10.666 -2.997 1.00 83.25 100 ASN A C 1
ATOM 833 O O . ASN A 1 100 ? 12.028 -10.700 -2.244 1.00 83.25 100 ASN A O 1
ATOM 837 N N . VAL A 1 101 ? 10.633 -9.529 -3.535 1.00 83.69 101 VAL A N 1
ATOM 838 C CA . VAL A 1 101 ? 11.208 -8.209 -3.224 1.00 83.69 101 VAL A CA 1
ATOM 839 C C . VAL A 1 101 ? 10.199 -7.410 -2.408 1.00 83.69 101 VAL A C 1
ATOM 841 O O . VAL A 1 101 ? 9.003 -7.556 -2.619 1.00 83.69 101 VAL A O 1
ATOM 844 N N . ALA A 1 102 ? 10.638 -6.550 -1.495 1.00 83.56 102 ALA A N 1
ATOM 845 C CA . ALA A 1 102 ? 9.758 -5.613 -0.802 1.00 83.56 102 ALA A CA 1
ATOM 846 C C . ALA A 1 102 ? 10.400 -4.246 -0.588 1.00 83.56 102 ALA A C 1
ATOM 848 O O . ALA A 1 102 ? 11.619 -4.133 -0.615 1.00 83.56 102 ALA A O 1
ATOM 849 N N . ILE A 1 103 ? 9.587 -3.219 -0.352 1.00 84.88 103 ILE A N 1
ATOM 850 C CA . ILE A 1 103 ? 10.023 -1.848 -0.078 1.00 84.88 103 ILE A CA 1
ATOM 851 C C . ILE A 1 103 ? 9.588 -1.472 1.337 1.00 84.88 103 ILE A C 1
ATOM 853 O O . ILE A 1 103 ? 8.394 -1.441 1.618 1.00 84.88 103 ILE A O 1
ATOM 857 N N . SER A 1 104 ? 10.525 -1.195 2.241 1.00 84.62 104 SER A N 1
ATOM 858 C CA . SER A 1 104 ? 10.206 -0.836 3.631 1.00 84.62 104 SER A CA 1
ATOM 859 C C . SER A 1 104 ? 9.564 0.546 3.784 1.00 84.62 104 SER A C 1
ATOM 861 O O . SER A 1 104 ? 9.602 1.361 2.863 1.00 84.62 104 SER A O 1
ATOM 863 N N . GLU A 1 105 ? 9.036 0.857 4.977 1.00 80.81 105 GLU A N 1
ATOM 864 C CA . GLU A 1 105 ? 8.549 2.212 5.319 1.00 80.81 105 GLU A CA 1
ATOM 865 C C . GLU A 1 105 ? 9.631 3.290 5.163 1.00 80.81 105 GLU A C 1
ATOM 867 O O . GLU A 1 105 ? 9.321 4.461 4.954 1.00 80.81 105 GLU A O 1
ATOM 872 N N . ALA A 1 106 ? 10.905 2.898 5.261 1.00 84.81 106 ALA A N 1
ATOM 873 C CA . ALA A 1 106 ? 12.052 3.769 5.036 1.00 84.81 106 ALA A CA 1
ATOM 874 C C . ALA A 1 106 ? 12.457 3.861 3.553 1.00 84.81 106 ALA A C 1
ATOM 876 O O . ALA A 1 106 ? 13.496 4.448 3.244 1.00 84.81 106 ALA A O 1
ATOM 877 N N . PHE A 1 107 ? 11.659 3.295 2.641 1.00 85.44 107 PHE A N 1
ATOM 878 C CA . PHE A 1 107 ? 11.921 3.224 1.204 1.00 85.44 107 PHE A CA 1
ATOM 879 C C . PHE A 1 107 ? 13.229 2.501 0.882 1.00 85.44 107 PHE A C 1
ATOM 881 O O . PHE A 1 107 ? 14.042 2.957 0.079 1.00 85.44 107 PHE A O 1
ATOM 888 N N . ARG A 1 108 ? 13.457 1.360 1.539 1.00 87.94 108 ARG A N 1
ATOM 889 C CA . ARG A 1 108 ? 14.564 0.460 1.208 1.00 87.94 108 ARG A CA 1
ATOM 890 C C . ARG A 1 108 ? 14.035 -0.792 0.553 1.00 87.94 108 ARG A C 1
ATOM 892 O O . ARG A 1 108 ? 13.121 -1.422 1.073 1.00 87.94 108 ARG A O 1
ATOM 899 N N . VAL A 1 109 ? 14.646 -1.161 -0.564 1.00 88.62 109 VAL A N 1
ATOM 900 C CA . VAL A 1 109 ? 14.327 -2.410 -1.245 1.00 88.62 109 VAL A CA 1
ATOM 901 C C . VAL A 1 109 ? 15.062 -3.555 -0.562 1.00 88.62 109 VAL A C 1
ATOM 903 O O . VAL A 1 109 ? 16.281 -3.508 -0.393 1.00 88.62 109 VAL A O 1
ATOM 906 N N . VAL A 1 110 ? 14.317 -4.579 -0.167 1.00 88.31 110 VAL A N 1
ATOM 907 C CA . VAL A 1 110 ? 14.808 -5.764 0.529 1.00 88.31 110 VAL A CA 1
ATOM 908 C C . VAL A 1 110 ? 14.464 -6.992 -0.303 1.00 88.31 110 VAL A C 1
ATOM 910 O O . VAL A 1 110 ? 13.302 -7.229 -0.629 1.00 88.31 110 VAL A O 1
ATOM 913 N N . GLN A 1 111 ? 15.481 -7.789 -0.628 1.00 88.69 111 GLN A N 1
ATOM 914 C CA . GLN A 1 111 ? 15.285 -9.137 -1.147 1.00 88.69 111 GLN A CA 1
ATOM 915 C C . GLN A 1 111 ? 14.892 -10.045 0.020 1.00 88.69 111 GLN A C 1
ATOM 917 O O . GLN A 1 111 ? 15.658 -10.215 0.969 1.00 88.69 111 GLN A O 1
ATOM 922 N N . LEU A 1 112 ? 13.705 -10.630 -0.046 1.00 84.88 112 LEU A N 1
ATOM 923 C CA . LEU A 1 112 ? 13.216 -11.558 0.960 1.00 84.88 112 LEU A CA 1
ATOM 924 C C . LEU A 1 112 ? 13.847 -12.934 0.728 1.00 84.88 112 LEU A C 1
ATOM 926 O O . LEU A 1 112 ? 13.967 -13.405 -0.406 1.00 84.88 112 LEU A O 1
ATOM 930 N N . SER A 1 113 ? 14.261 -13.572 1.820 1.00 78.69 113 SER A N 1
ATOM 931 C CA . SER A 1 113 ? 14.886 -14.899 1.815 1.00 78.69 113 SER A CA 1
ATOM 932 C C . SER A 1 113 ? 13.875 -16.046 1.742 1.00 78.69 113 SER A C 1
ATOM 934 O O . SER A 1 113 ? 14.260 -17.176 1.451 1.00 78.69 113 SER A O 1
ATOM 936 N N . GLN A 1 114 ? 12.598 -15.768 2.007 1.00 74.50 114 GLN A N 1
ATOM 937 C CA . GLN A 1 114 ? 11.507 -16.738 1.991 1.00 74.50 114 GLN A CA 1
ATOM 938 C C . GLN A 1 114 ? 10.506 -16.384 0.891 1.00 74.50 114 GLN A C 1
ATOM 940 O O . GLN A 1 114 ? 10.286 -15.204 0.602 1.00 74.50 114 GLN A O 1
ATOM 945 N N . ASP A 1 115 ? 9.906 -17.408 0.281 1.00 71.25 115 ASP A N 1
ATOM 946 C CA . ASP A 1 115 ? 8.789 -17.209 -0.639 1.00 71.25 115 ASP A CA 1
ATOM 947 C C . ASP A 1 115 ? 7.603 -16.614 0.130 1.00 71.25 115 ASP A C 1
ATOM 949 O O . ASP A 1 115 ? 7.228 -17.087 1.206 1.00 71.25 115 ASP A O 1
ATOM 953 N N . LEU A 1 116 ? 7.017 -15.556 -0.430 1.00 66.00 116 LEU A N 1
ATOM 954 C CA . LEU A 1 116 ? 5.794 -14.977 0.112 1.00 66.00 116 LEU A CA 1
ATOM 955 C C . LEU A 1 116 ? 4.638 -15.976 -0.057 1.00 66.00 116 LEU A C 1
ATOM 957 O O . LEU A 1 116 ? 4.539 -16.607 -1.116 1.00 66.00 116 LEU A O 1
ATOM 961 N N . PRO A 1 117 ? 3.763 -16.128 0.955 1.00 57.53 117 PRO A N 1
ATOM 962 C CA . PRO A 1 117 ? 2.710 -17.134 0.930 1.00 57.53 117 PRO A CA 1
ATOM 963 C C . PRO A 1 117 ? 1.798 -16.972 -0.291 1.00 57.53 117 PRO A C 1
ATOM 965 O O . PRO A 1 117 ? 1.503 -15.864 -0.741 1.00 57.53 117 PRO A O 1
ATOM 968 N N . ASP A 1 118 ? 1.309 -18.097 -0.818 1.00 52.75 118 ASP A N 1
ATOM 969 C CA . ASP A 1 118 ? 0.335 -18.110 -1.917 1.00 52.75 118 ASP A CA 1
ATOM 970 C C . ASP A 1 118 ? -1.036 -17.546 -1.509 1.00 52.75 118 ASP A C 1
ATOM 972 O O . ASP A 1 118 ? -1.835 -17.180 -2.368 1.00 52.75 118 ASP A O 1
ATOM 976 N N . SER A 1 119 ? -1.309 -17.490 -0.204 1.00 52.53 119 SER A N 1
ATOM 977 C CA . SER A 1 119 ? -2.648 -17.314 0.348 1.00 52.53 119 SER A CA 1
ATOM 978 C C . SER A 1 119 ? -2.956 -15.862 0.740 1.00 52.53 119 SER A C 1
ATOM 980 O O . SER A 1 119 ? -2.143 -15.230 1.412 1.00 52.53 119 SER A O 1
ATOM 982 N N . PRO A 1 120 ? -4.169 -15.358 0.445 1.00 53.00 120 PRO A N 1
ATOM 983 C CA . PRO A 1 120 ? -4.659 -14.053 0.898 1.00 53.00 120 PRO A CA 1
ATOM 984 C C . PRO A 1 120 ? -5.094 -14.036 2.379 1.00 53.00 120 PRO A C 1
ATOM 986 O O . PRO A 1 120 ? -5.786 -13.117 2.813 1.00 53.00 120 PRO A O 1
ATOM 989 N N . LYS A 1 121 ? -4.765 -15.069 3.168 1.00 58.34 121 LYS A N 1
ATOM 990 C CA . LYS A 1 121 ? -5.119 -15.117 4.592 1.00 58.34 121 LYS A CA 1
ATOM 991 C C . LYS A 1 121 ? -4.055 -14.411 5.419 1.00 58.34 121 LYS A C 1
ATOM 993 O O . LYS A 1 121 ? -2.933 -14.894 5.529 1.00 58.34 121 LYS A O 1
ATOM 998 N N . CYS A 1 122 ? -4.426 -13.299 6.041 1.00 68.31 122 CYS A N 1
ATOM 999 C CA . CYS A 1 122 ? -3.589 -12.655 7.042 1.00 68.31 122 CYS A CA 1
ATOM 1000 C C . CYS A 1 122 ? -3.408 -13.569 8.260 1.00 68.31 122 CYS A C 1
ATOM 1002 O O . CYS A 1 122 ? -4.374 -14.124 8.774 1.00 68.31 122 CYS A O 1
ATOM 1004 N N . THR A 1 123 ? -2.168 -13.720 8.727 1.00 74.38 123 THR A N 1
ATOM 1005 C CA . THR A 1 123 ? -1.809 -14.649 9.814 1.00 74.38 123 THR A CA 1
ATOM 1006 C C . THR A 1 123 ? -1.319 -13.927 11.068 1.00 74.38 123 THR A C 1
ATOM 1008 O O . THR A 1 123 ? -0.368 -14.370 11.710 1.00 74.38 123 THR A O 1
ATOM 1011 N N . TYR A 1 124 ? -1.900 -12.777 11.399 1.00 81.19 124 TYR A N 1
ATOM 1012 C CA . TYR A 1 124 ? -1.472 -12.037 12.583 1.00 81.19 124 TYR A CA 1
ATOM 1013 C C . TYR A 1 124 ? -2.023 -12.646 13.871 1.00 81.19 124 TYR A C 1
ATOM 1015 O O . TYR A 1 124 ? -3.167 -13.093 13.920 1.00 81.19 124 TYR A O 1
ATOM 1023 N N . SER A 1 125 ? -1.217 -12.593 14.929 1.00 89.19 125 SER A N 1
ATOM 1024 C CA . SER A 1 125 ? -1.668 -12.843 16.294 1.00 89.19 125 SER A CA 1
ATOM 1025 C C . SER A 1 125 ? -2.308 -11.597 16.903 1.00 89.19 125 SER A C 1
ATOM 1027 O O . SER A 1 125 ? -2.062 -10.468 16.468 1.00 89.19 125 SER A O 1
ATOM 1029 N N . ALA A 1 126 ? -3.086 -11.799 17.963 1.00 93.75 126 ALA A N 1
ATOM 1030 C CA . ALA A 1 126 ? -3.487 -10.717 18.852 1.00 93.75 126 ALA A CA 1
ATOM 1031 C C . ALA A 1 126 ? -2.251 -10.032 19.463 1.00 93.75 126 ALA A C 1
ATOM 1033 O O . ALA A 1 126 ? -1.231 -10.684 19.696 1.00 93.75 126 ALA A O 1
ATOM 1034 N N . GLY A 1 127 ? -2.353 -8.726 19.712 1.00 94.12 127 GLY A N 1
ATOM 1035 C CA . GLY A 1 127 ? -1.310 -7.941 20.369 1.00 94.12 127 GLY A CA 1
ATOM 1036 C C . GLY A 1 127 ? -1.009 -8.431 21.788 1.00 94.12 127 GLY A C 1
ATOM 1037 O O . GLY A 1 127 ? -1.921 -8.807 22.526 1.00 94.12 127 GLY A O 1
ATOM 1038 N N . ALA A 1 128 ? 0.259 -8.385 22.198 1.00 94.88 128 ALA A N 1
ATOM 1039 C CA . ALA A 1 128 ? 0.689 -8.774 23.543 1.00 94.88 128 ALA A CA 1
ATOM 1040 C C . ALA A 1 128 ? 0.433 -7.687 24.609 1.00 94.88 128 ALA A C 1
ATOM 1042 O O . ALA A 1 128 ? 0.629 -7.929 25.800 1.00 94.88 128 ALA A O 1
ATOM 1043 N N . GLY A 1 129 ? -0.046 -6.507 24.202 1.00 94.19 129 GLY A N 1
ATOM 1044 C CA . GLY A 1 129 ? -0.522 -5.446 25.090 1.00 94.19 129 GLY A CA 1
ATOM 1045 C C . GLY A 1 129 ? 0.337 -4.182 25.104 1.00 94.19 129 GLY A C 1
ATOM 1046 O O . GLY A 1 129 ? -0.003 -3.244 25.822 1.00 94.19 129 GLY A O 1
ATOM 1047 N N . LEU A 1 130 ? 1.406 -4.116 24.302 1.00 93.25 130 LEU A N 1
ATOM 1048 C CA . LEU A 1 130 ? 2.331 -2.977 24.259 1.00 93.25 130 LEU A CA 1
ATOM 1049 C C . LEU A 1 130 ? 1.669 -1.646 23.880 1.00 93.25 130 LEU A C 1
ATOM 1051 O O . LEU A 1 130 ? 2.140 -0.594 24.306 1.00 93.25 130 LEU A O 1
ATOM 1055 N N . LEU A 1 131 ? 0.594 -1.678 23.086 1.00 94.25 131 LEU A N 1
ATOM 1056 C CA . LEU A 1 131 ? -0.076 -0.471 22.594 1.00 94.25 131 LEU A CA 1
ATOM 1057 C C . LEU A 1 131 ? -1.362 -0.111 23.352 1.00 94.25 131 LEU A C 1
ATOM 1059 O O . LEU A 1 131 ? -2.014 0.861 22.985 1.00 94.25 131 LEU A O 1
ATOM 1063 N N . ILE A 1 132 ? -1.765 -0.854 24.389 1.00 96.56 132 ILE A N 1
ATOM 1064 C CA . ILE A 1 132 ? -3.033 -0.594 25.097 1.00 96.56 132 ILE A CA 1
ATOM 1065 C C . ILE A 1 132 ? -3.038 0.829 25.683 1.00 96.56 132 ILE A C 1
ATOM 1067 O O . ILE A 1 132 ? -2.098 1.234 26.361 1.00 96.56 132 ILE A O 1
ATOM 1071 N N . ASN A 1 133 ? -4.127 1.572 25.448 1.00 96.69 133 ASN A N 1
ATOM 1072 C CA . ASN A 1 133 ? -4.316 2.988 25.797 1.00 96.69 133 ASN A CA 1
ATOM 1073 C C . ASN A 1 133 ? -3.421 3.991 25.053 1.00 96.69 133 ASN A C 1
ATOM 1075 O O . ASN A 1 133 ? -3.521 5.185 25.337 1.00 96.69 133 ASN A O 1
ATOM 1079 N N . ALA A 1 134 ? -2.590 3.555 24.103 1.00 96.56 134 ALA A N 1
ATOM 1080 C CA . ALA A 1 134 ? -1.838 4.481 23.269 1.00 96.56 134 ALA A CA 1
ATOM 1081 C C . ALA A 1 134 ? -2.790 5.325 22.409 1.00 96.56 134 ALA A C 1
ATOM 1083 O O . ALA A 1 134 ? -3.792 4.828 21.882 1.00 96.56 134 ALA A O 1
ATOM 1084 N N . GLU A 1 135 ? -2.454 6.602 22.259 1.00 96.06 135 GLU A N 1
ATOM 1085 C CA . GLU A 1 135 ? -3.168 7.549 21.410 1.00 96.06 135 GLU A CA 1
ATOM 1086 C C . GLU A 1 135 ? -2.213 8.051 20.331 1.00 96.06 135 GLU A C 1
ATOM 1088 O O . GLU A 1 135 ? -1.149 8.599 20.623 1.00 96.06 135 GLU A O 1
ATOM 1093 N N . PHE A 1 136 ? -2.586 7.830 19.073 1.00 94.06 136 PHE A N 1
ATOM 1094 C CA . PHE A 1 136 ? -1.790 8.216 17.916 1.00 94.06 136 PHE A CA 1
ATOM 1095 C C . PHE A 1 136 ? -2.521 9.300 17.129 1.00 94.06 136 PHE A C 1
ATOM 1097 O O . PHE A 1 136 ? -3.653 9.052 16.704 1.00 94.06 136 PHE A O 1
ATOM 1104 N N . PRO A 1 137 ? -1.911 10.473 16.889 1.00 91.31 137 PRO A N 1
ATOM 1105 C CA . PRO A 1 137 ? -2.542 11.505 16.075 1.00 91.31 137 PRO A CA 1
ATOM 1106 C C . PRO A 1 137 ? -2.747 10.994 14.649 1.00 91.31 137 PRO A C 1
ATOM 1108 O O . PRO A 1 137 ? -1.889 10.312 14.092 1.00 91.31 137 PRO A O 1
ATOM 1111 N N . VAL A 1 138 ? -3.878 11.329 14.046 1.00 88.31 138 VAL A N 1
ATOM 1112 C CA . VAL A 1 138 ? -4.154 11.062 12.637 1.00 88.31 138 VAL A CA 1
ATOM 1113 C C . VAL A 1 138 ? -3.926 12.346 11.868 1.00 88.31 138 VAL A C 1
ATOM 1115 O O . VAL A 1 138 ? -4.602 13.349 12.100 1.00 88.31 138 VAL A O 1
ATOM 1118 N N . ILE A 1 139 ? -2.953 12.311 10.964 1.00 85.62 139 ILE A N 1
ATOM 1119 C CA . ILE A 1 139 ? -2.476 13.494 10.252 1.00 85.62 139 ILE A CA 1
ATOM 1120 C C . ILE A 1 139 ? -2.756 13.318 8.766 1.00 85.62 139 ILE A C 1
ATOM 1122 O O . ILE A 1 139 ? -2.335 12.329 8.156 1.00 85.62 139 ILE A O 1
ATOM 1126 N N . ARG A 1 140 ? -3.434 14.310 8.187 1.00 79.25 140 ARG A N 1
ATOM 1127 C CA . ARG A 1 140 ? -3.689 14.434 6.752 1.00 79.25 140 ARG A CA 1
ATOM 1128 C C . ARG A 1 140 ? -2.941 15.644 6.207 1.00 79.25 140 ARG A C 1
ATOM 1130 O O . ARG A 1 140 ? -2.938 16.705 6.818 1.00 79.25 140 ARG A O 1
ATOM 1137 N N . SER A 1 141 ? -2.309 15.509 5.050 1.00 77.94 141 SER A N 1
ATOM 1138 C CA . SER A 1 141 ? -1.623 16.616 4.384 1.00 77.94 141 SER A CA 1
ATOM 1139 C C . SER A 1 141 ? -1.827 16.504 2.880 1.00 77.94 141 SER A C 1
ATOM 1141 O O . SER A 1 141 ? -1.971 15.403 2.350 1.00 77.94 141 SER A O 1
ATOM 1143 N N . GLU A 1 142 ? -1.896 17.646 2.205 1.00 74.62 142 GLU A N 1
ATOM 1144 C CA . GLU A 1 142 ? -2.076 17.698 0.760 1.00 74.62 142 GLU A CA 1
ATOM 1145 C C . GLU A 1 142 ? -0.920 16.987 0.045 1.00 74.62 142 GLU A C 1
ATOM 1147 O O . GLU A 1 142 ? 0.251 17.203 0.358 1.00 74.62 142 GLU A O 1
ATOM 1152 N N . GLY A 1 143 ? -1.256 16.095 -0.890 1.00 68.56 143 GLY A N 1
ATOM 1153 C CA . GLY A 1 143 ? -0.267 15.339 -1.663 1.00 68.56 143 GLY A CA 1
ATOM 1154 C C . GLY A 1 143 ? 0.551 14.315 -0.867 1.00 68.56 143 GLY A C 1
ATOM 1155 O O . GLY A 1 143 ? 1.531 13.805 -1.405 1.00 68.56 143 GLY A O 1
ATOM 1156 N N . LYS A 1 144 ? 0.169 14.000 0.381 1.00 74.44 144 LYS A N 1
ATOM 1157 C CA . LYS A 1 144 ? 0.816 12.976 1.219 1.00 74.44 144 LYS A CA 1
ATOM 1158 C C . LYS A 1 144 ? -0.175 11.910 1.661 1.00 74.44 144 LYS A C 1
ATOM 1160 O O . LYS A 1 144 ? -1.369 12.170 1.812 1.00 74.44 144 LYS A O 1
ATOM 1165 N N . TYR A 1 145 ? 0.330 10.711 1.931 1.00 75.06 145 TYR A N 1
ATOM 1166 C CA . TYR A 1 145 ? -0.494 9.651 2.514 1.00 75.06 145 TYR A CA 1
ATOM 1167 C C . TYR A 1 145 ? -0.921 9.979 3.949 1.00 75.06 145 TYR A C 1
ATOM 1169 O O . TYR A 1 145 ? -0.189 10.615 4.713 1.00 75.06 145 TYR A O 1
ATOM 1177 N N . LEU A 1 146 ? -2.093 9.464 4.335 1.00 78.12 146 LEU A N 1
ATOM 1178 C CA . LEU A 1 146 ? -2.595 9.528 5.706 1.00 78.12 146 LEU A CA 1
ATOM 1179 C C . LEU A 1 146 ? -1.600 8.877 6.676 1.00 78.12 146 LEU A C 1
ATOM 1181 O O . LEU A 1 146 ? -1.089 7.779 6.418 1.00 78.12 146 LEU A O 1
ATOM 1185 N N . ARG A 1 147 ? -1.362 9.526 7.818 1.00 84.69 147 ARG A N 1
ATOM 1186 C CA . ARG A 1 147 ? -0.495 9.000 8.878 1.00 84.69 147 ARG A CA 1
ATOM 1187 C C . ARG A 1 147 ? -1.266 8.721 10.158 1.00 84.69 147 ARG A C 1
ATOM 1189 O O . ARG A 1 147 ? -2.201 9.443 10.489 1.00 84.69 147 ARG A O 1
ATOM 1196 N N . VAL A 1 148 ? -0.827 7.694 10.880 1.00 87.06 148 VAL A N 1
ATOM 1197 C CA . VAL A 1 148 ? -1.264 7.373 12.245 1.00 87.06 148 VAL A CA 1
ATOM 1198 C C . VAL A 1 148 ? -0.020 7.398 13.126 1.00 87.06 148 VAL A C 1
ATOM 1200 O O . VAL A 1 148 ? 0.843 6.525 13.031 1.00 87.06 148 VAL A O 1
ATOM 1203 N N . GLY A 1 149 ? 0.119 8.449 13.929 1.00 87.38 149 GLY A N 1
ATOM 1204 C CA . GLY A 1 149 ? 1.356 8.777 14.622 1.00 87.38 149 GLY A CA 1
ATOM 1205 C C . GLY A 1 149 ? 2.504 8.977 13.622 1.00 87.38 149 GLY A C 1
ATOM 1206 O O . GLY A 1 149 ? 2.338 9.682 12.623 1.00 87.38 149 GLY A O 1
ATOM 1207 N N . PRO A 1 150 ? 3.675 8.356 13.844 1.00 84.69 150 PRO A N 1
ATOM 1208 C CA . PRO A 1 150 ? 4.786 8.440 12.900 1.00 84.69 150 PRO A CA 1
ATOM 1209 C C . PRO A 1 150 ? 4.587 7.567 11.648 1.00 84.69 150 PRO A C 1
ATOM 1211 O O . PRO A 1 150 ? 5.351 7.698 10.687 1.00 84.69 150 PRO A O 1
ATOM 1214 N N . TRP A 1 151 ? 3.585 6.687 11.624 1.00 85.50 151 TRP A N 1
ATOM 1215 C CA . TRP A 1 151 ? 3.459 5.634 10.619 1.00 85.50 151 TRP A CA 1
ATOM 1216 C C . TRP A 1 151 ? 2.601 6.029 9.424 1.00 85.50 151 TRP A C 1
ATOM 1218 O O . TRP A 1 151 ? 1.659 6.809 9.549 1.00 85.50 151 TRP A O 1
ATOM 1228 N N . LEU A 1 152 ? 2.880 5.415 8.272 1.00 79.81 152 LEU A N 1
ATOM 1229 C CA . LEU A 1 152 ? 1.953 5.424 7.144 1.00 79.81 152 LEU A CA 1
ATOM 1230 C C . LEU A 1 152 ? 0.739 4.557 7.499 1.00 79.81 152 LEU A C 1
ATOM 1232 O O . LEU A 1 152 ? 0.891 3.392 7.879 1.00 79.81 152 LEU A O 1
ATOM 1236 N N . ALA A 1 153 ? -0.470 5.107 7.359 1.00 78.81 153 ALA A N 1
ATOM 1237 C CA . ALA A 1 153 ? -1.695 4.416 7.756 1.00 78.81 153 ALA A CA 1
ATOM 1238 C C . ALA A 1 153 ? -1.840 3.058 7.050 1.00 78.81 153 ALA A C 1
ATOM 1240 O O . ALA A 1 153 ? -2.269 2.089 7.663 1.00 78.81 153 ALA A O 1
ATOM 1241 N N . TRP A 1 154 ? -1.419 2.939 5.789 1.00 74.38 154 TRP A N 1
ATOM 1242 C CA . TRP A 1 154 ? -1.559 1.695 5.018 1.00 74.38 154 TRP A CA 1
ATOM 1243 C C . TRP A 1 154 ? -0.687 0.564 5.540 1.00 74.38 154 TRP A C 1
ATOM 1245 O O . TRP A 1 154 ? -1.041 -0.595 5.376 1.00 74.38 154 TRP A O 1
ATOM 1255 N N . HIS A 1 155 ? 0.433 0.864 6.192 1.00 77.19 155 HIS A N 1
ATOM 1256 C CA . HIS A 1 155 ? 1.300 -0.173 6.743 1.00 77.19 155 HIS A CA 1
ATOM 1257 C C . HIS A 1 155 ? 0.802 -0.702 8.081 1.00 77.19 155 HIS A C 1
ATOM 1259 O O . HIS A 1 155 ? 1.000 -1.882 8.380 1.00 77.19 155 HIS A O 1
ATOM 1265 N N . ARG A 1 156 ? 0.143 0.164 8.860 1.00 82.44 156 ARG A N 1
ATOM 1266 C CA . ARG A 1 156 ? -0.200 -0.082 10.263 1.00 82.44 156 ARG A CA 1
ATOM 1267 C C . ARG A 1 156 ? -1.692 -0.185 10.542 1.00 82.44 156 ARG A C 1
ATOM 1269 O O . ARG A 1 156 ? -2.054 -0.593 11.632 1.00 82.44 156 ARG A O 1
ATOM 1276 N N . VAL A 1 157 ? -2.567 0.120 9.593 1.00 84.44 157 VAL A N 1
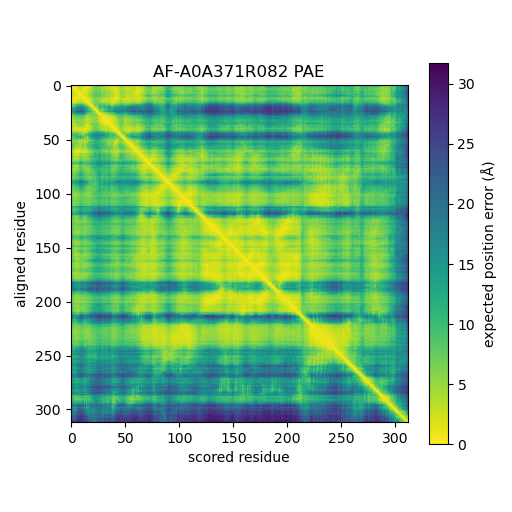ATOM 1277 C CA . VAL A 1 157 ? -4.015 -0.083 9.728 1.00 84.44 157 VAL A CA 1
ATOM 1278 C C . VAL A 1 157 ? -4.407 -1.270 8.863 1.00 84.44 157 VAL A C 1
ATOM 1280 O O . VAL A 1 157 ? -4.320 -1.228 7.635 1.00 84.44 157 VAL A O 1
ATOM 1283 N N . LEU A 1 158 ? -4.805 -2.366 9.508 1.00 81.38 158 LEU A N 1
ATOM 1284 C CA . LEU A 1 158 ? -5.290 -3.561 8.827 1.00 81.38 158 LEU A CA 1
ATOM 1285 C C . LEU A 1 158 ? -6.579 -3.272 8.064 1.00 81.38 158 LEU A C 1
ATOM 1287 O O . LEU A 1 158 ? -6.679 -3.662 6.902 1.00 81.38 158 LEU A O 1
ATOM 1291 N N . GLY A 1 159 ? -7.505 -2.556 8.705 1.00 81.31 159 GLY A N 1
ATOM 1292 C CA . GLY A 1 159 ? -8.813 -2.206 8.166 1.00 81.31 159 GLY A CA 1
ATOM 1293 C C . GLY A 1 159 ? -9.792 -1.721 9.228 1.00 81.31 159 GLY A C 1
ATOM 1294 O O . GLY A 1 159 ? -9.389 -1.354 10.335 1.00 81.31 159 GLY A O 1
ATOM 1295 N N . LEU A 1 160 ? -11.073 -1.723 8.866 1.00 82.00 160 LEU A N 1
ATOM 1296 C CA . LEU A 1 160 ? -12.193 -1.306 9.705 1.00 82.00 160 LEU A CA 1
ATOM 1297 C C . LEU A 1 160 ? -13.140 -2.478 9.980 1.00 82.00 160 LEU A C 1
ATOM 1299 O O . LEU A 1 160 ? -13.318 -3.352 9.138 1.00 82.00 160 LEU A O 1
ATOM 1303 N N . LEU A 1 161 ? -13.766 -2.473 11.149 1.00 84.69 161 LEU A N 1
ATOM 1304 C CA . LEU A 1 161 ? -14.893 -3.336 11.494 1.00 84.69 161 LEU A CA 1
ATOM 1305 C C . LEU A 1 161 ? -16.214 -2.638 11.139 1.00 84.69 161 LEU A C 1
ATOM 1307 O O . LEU A 1 161 ? -16.271 -1.409 11.072 1.00 84.69 161 LEU A O 1
ATOM 1311 N N . ASP A 1 162 ? -17.300 -3.403 11.007 1.00 80.69 162 ASP A N 1
ATOM 1312 C CA . ASP A 1 162 ? -18.642 -2.886 10.671 1.00 80.69 162 ASP A CA 1
ATOM 1313 C C . ASP A 1 162 ? -19.153 -1.822 11.661 1.00 80.69 162 ASP A C 1
ATOM 1315 O O . ASP A 1 162 ? -19.939 -0.944 11.312 1.00 80.69 162 ASP A O 1
ATOM 1319 N N . ASN A 1 163 ? -18.683 -1.866 12.910 1.00 83.75 163 ASN A N 1
ATOM 1320 C CA . ASN A 1 163 ? -19.010 -0.882 13.944 1.00 83.75 163 ASN A CA 1
ATOM 1321 C C . ASN A 1 163 ? -18.154 0.405 13.873 1.00 83.75 163 ASN A C 1
ATOM 1323 O O . ASN A 1 163 ? -18.217 1.232 14.784 1.00 83.75 163 ASN A O 1
ATOM 1327 N N . GLY A 1 164 ? -17.327 0.556 12.834 1.00 81.31 164 GLY A N 1
ATOM 1328 C CA . GLY A 1 164 ? -16.442 1.700 12.607 1.00 81.31 164 GLY A CA 1
ATOM 1329 C C . GLY A 1 164 ? -15.135 1.678 13.405 1.00 81.31 164 GLY A C 1
ATOM 1330 O O . GLY A 1 164 ? -14.355 2.629 13.322 1.00 81.31 164 GLY A O 1
ATOM 1331 N N . ARG A 1 165 ? -14.866 0.626 14.190 1.00 89.75 165 ARG A N 1
ATOM 1332 C CA . ARG A 1 165 ? -13.584 0.476 14.892 1.00 89.75 165 ARG A CA 1
ATOM 1333 C C . ARG A 1 165 ? -12.476 0.072 13.931 1.00 89.75 165 ARG A C 1
ATOM 1335 O O . ARG A 1 165 ? -12.705 -0.577 12.919 1.00 89.75 165 ARG A O 1
ATOM 1342 N N . TRP A 1 166 ? -11.265 0.481 14.267 1.00 90.50 166 TRP A N 1
ATOM 1343 C CA . TRP A 1 166 ? -10.067 0.248 13.479 1.00 90.50 166 TRP A CA 1
ATOM 1344 C C . TRP A 1 166 ? -9.349 -0.986 14.004 1.00 90.50 166 TRP A C 1
ATOM 1346 O O . TRP A 1 166 ? -9.313 -1.217 15.212 1.00 90.50 166 TRP A O 1
ATOM 1356 N N . VAL A 1 167 ? -8.717 -1.735 13.106 1.00 90.50 167 VAL A N 1
ATOM 1357 C CA . VAL A 1 167 ? -7.758 -2.777 13.474 1.00 90.50 167 VAL A CA 1
ATOM 1358 C C . VAL A 1 167 ? -6.360 -2.311 13.089 1.00 90.50 167 VAL A C 1
ATOM 1360 O O . VAL A 1 167 ? -6.087 -2.038 11.921 1.00 90.50 167 VAL A O 1
ATOM 1363 N N . VAL A 1 168 ? -5.480 -2.184 14.081 1.00 90.88 168 VAL A N 1
ATOM 1364 C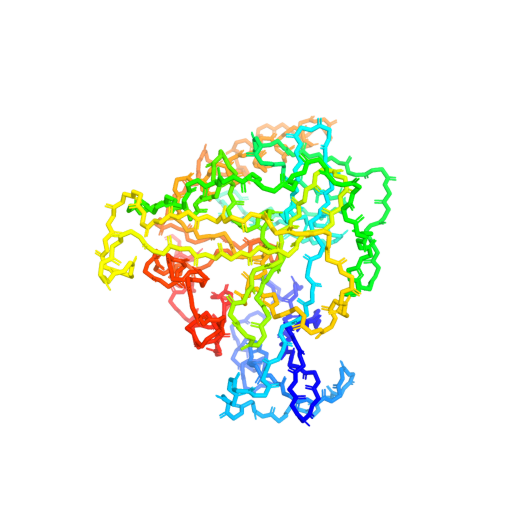 CA . VAL A 1 168 ? -4.123 -1.630 13.965 1.00 90.88 168 VAL A CA 1
ATOM 1365 C C . VAL A 1 168 ? -3.087 -2.737 14.165 1.00 90.88 168 VAL A C 1
ATOM 1367 O O . VAL A 1 168 ? -3.247 -3.604 15.020 1.00 90.88 168 VAL A O 1
ATOM 1370 N N . ILE A 1 169 ? -2.017 -2.701 13.377 1.00 89.38 169 ILE A N 1
ATOM 1371 C CA . ILE A 1 169 ? -0.886 -3.627 13.399 1.00 89.38 169 ILE A CA 1
ATOM 1372 C C . ILE A 1 169 ? 0.217 -3.029 14.278 1.00 89.38 169 ILE A C 1
ATOM 1374 O O . ILE A 1 169 ? 0.929 -2.115 13.860 1.00 89.38 169 ILE A O 1
ATOM 1378 N N . GLY A 1 170 ? 0.372 -3.549 15.490 1.00 89.81 170 GLY A N 1
ATOM 1379 C CA . GLY A 1 170 ? 1.535 -3.292 16.335 1.00 89.81 170 GLY A CA 1
ATOM 1380 C C . GLY A 1 170 ? 2.706 -4.214 15.996 1.00 89.81 170 GLY A C 1
ATOM 1381 O O . GLY A 1 170 ? 2.570 -5.167 15.229 1.00 89.81 170 GLY A O 1
ATOM 1382 N N . ASP A 1 171 ? 3.864 -3.940 16.592 1.00 88.81 171 ASP A N 1
ATOM 1383 C CA . ASP A 1 171 ? 5.050 -4.801 16.450 1.00 88.81 171 ASP A CA 1
ATOM 1384 C C . ASP A 1 171 ? 4.853 -6.178 17.110 1.00 88.81 171 ASP A C 1
ATOM 1386 O O . ASP A 1 171 ? 5.527 -7.141 16.757 1.00 88.81 171 ASP A O 1
ATOM 1390 N N . ASP A 1 172 ? 3.904 -6.280 18.043 1.00 91.50 172 ASP A N 1
ATOM 1391 C CA . ASP A 1 172 ? 3.591 -7.476 18.824 1.00 91.50 172 ASP A CA 1
ATOM 1392 C C . ASP A 1 172 ? 2.215 -8.090 18.506 1.00 91.50 172 ASP A C 1
ATOM 1394 O O . ASP A 1 172 ? 1.765 -8.980 19.225 1.00 91.50 172 ASP A O 1
ATOM 1398 N N . GLY A 1 173 ? 1.540 -7.635 17.446 1.00 91.06 173 GLY A N 1
ATOM 1399 C CA . GLY A 1 173 ? 0.271 -8.199 16.977 1.00 91.06 173 GLY A CA 1
ATOM 1400 C C . GLY A 1 173 ? -0.814 -7.156 16.719 1.00 91.06 173 GLY A C 1
ATOM 1401 O O . GLY A 1 173 ? -0.548 -5.961 16.600 1.00 91.06 173 GLY A O 1
ATOM 1402 N N . LEU A 1 174 ? -2.056 -7.618 16.580 1.00 93.62 174 LEU A N 1
ATOM 1403 C CA . LEU A 1 174 ? -3.195 -6.773 16.230 1.00 93.62 174 LEU A CA 1
ATOM 1404 C C . LEU A 1 174 ? -3.914 -6.188 17.436 1.00 93.62 174 LEU A C 1
ATOM 1406 O O . LEU A 1 174 ? -4.103 -6.843 18.465 1.00 93.62 174 LEU A O 1
ATOM 1410 N N . TYR A 1 175 ? -4.417 -4.979 17.235 1.00 95.31 175 TYR A N 1
ATOM 1411 C CA . TYR A 1 175 ? -5.163 -4.217 18.216 1.00 95.31 175 TYR A CA 1
ATOM 1412 C C . TYR A 1 175 ? -6.451 -3.673 17.635 1.00 95.31 175 TYR A C 1
ATOM 1414 O O . TYR A 1 175 ? -6.495 -3.235 16.490 1.00 95.31 175 TYR A O 1
ATOM 1422 N N . GLU A 1 176 ? -7.480 -3.636 18.465 1.00 96.19 176 GLU A N 1
ATOM 1423 C CA . GLU A 1 176 ? -8.698 -2.899 18.191 1.00 96.19 176 GLU A CA 1
ATOM 1424 C C . GLU A 1 176 ? -8.550 -1.464 18.703 1.00 96.19 176 GLU A C 1
ATOM 1426 O O . GLU A 1 176 ? -8.051 -1.219 19.807 1.00 96.19 176 GLU A O 1
ATOM 1431 N N . ALA A 1 177 ? -8.977 -0.501 17.897 1.00 95.00 177 ALA A N 1
ATOM 1432 C CA . ALA A 1 177 ? -8.819 0.912 18.181 1.00 95.00 177 ALA A CA 1
ATOM 1433 C C . ALA A 1 177 ? -10.044 1.719 17.741 1.00 95.00 177 ALA A C 1
ATOM 1435 O O . ALA A 1 177 ? -10.854 1.282 16.925 1.00 95.00 177 ALA A O 1
ATOM 1436 N N . VAL A 1 178 ? -10.191 2.922 18.287 1.00 92.88 178 VAL A N 1
ATOM 1437 C CA . VAL A 1 178 ? -11.263 3.853 17.924 1.00 92.88 178 VAL A CA 1
ATOM 1438 C C . VAL A 1 178 ? -10.669 5.159 17.422 1.00 92.88 178 VAL A C 1
ATOM 1440 O O . VAL A 1 178 ? -9.824 5.756 18.088 1.00 92.88 178 VAL A O 1
ATOM 1443 N N . PHE A 1 179 ? -11.128 5.613 16.260 1.00 89.44 179 PHE A N 1
ATOM 1444 C CA . PHE A 1 179 ? -10.814 6.945 15.762 1.00 89.44 179 PHE A CA 1
ATOM 1445 C C . PHE A 1 179 ? -11.710 7.996 16.430 1.00 89.44 179 PHE A C 1
ATOM 1447 O O . PHE A 1 179 ? -12.918 7.805 16.594 1.00 89.44 179 PHE A O 1
ATOM 1454 N N . ARG A 1 180 ? -11.108 9.111 16.837 1.00 89.88 180 ARG A N 1
ATOM 1455 C CA . ARG A 1 180 ? -11.764 10.259 17.459 1.00 89.88 180 ARG A CA 1
ATOM 1456 C C . ARG A 1 180 ? -11.437 11.504 16.635 1.00 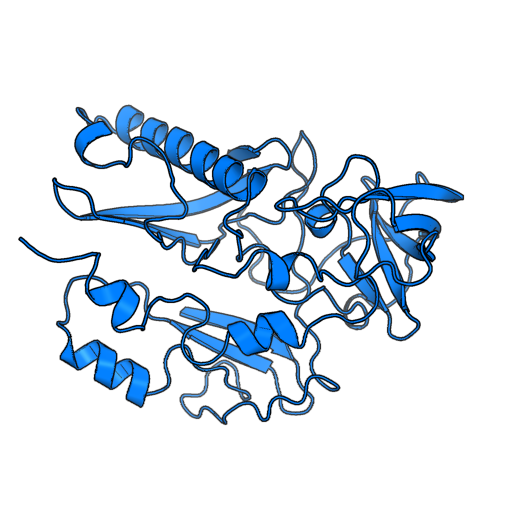89.88 180 ARG A C 1
ATOM 1458 O O . ARG A 1 180 ? -10.302 11.973 16.713 1.00 89.88 180 ARG A O 1
ATOM 1465 N N . PRO A 1 181 ? -12.389 12.031 15.846 1.00 85.50 181 PRO A N 1
ATOM 1466 C CA . PRO A 1 181 ? -12.152 13.244 15.079 1.00 85.50 181 PRO A CA 1
ATOM 1467 C C . PRO A 1 181 ? -12.029 14.451 16.015 1.00 85.50 181 PRO A C 1
ATOM 1469 O O . PRO A 1 181 ? -12.764 14.564 16.998 1.00 85.50 181 PRO A O 1
ATOM 1472 N N . THR A 1 182 ? -11.110 15.355 15.696 1.00 84.38 182 THR A N 1
ATOM 1473 C CA . THR A 1 182 ? -10.979 16.678 16.334 1.00 84.38 182 THR A CA 1
ATOM 1474 C C . THR A 1 182 ? -11.625 17.776 15.481 1.00 84.38 182 THR A C 1
ATOM 1476 O O . THR A 1 182 ? -12.059 18.796 16.015 1.00 84.38 182 THR A O 1
ATOM 1479 N N . ALA A 1 183 ? -11.758 17.524 14.177 1.00 73.81 183 ALA A N 1
ATOM 1480 C CA . ALA A 1 183 ? -12.429 18.352 13.180 1.00 73.81 183 ALA A CA 1
ATOM 1481 C C . ALA A 1 183 ? -13.924 18.013 13.037 1.00 73.81 183 ALA A C 1
ATOM 1483 O O . ALA A 1 183 ? -14.323 16.856 13.186 1.00 73.81 183 ALA A O 1
ATOM 1484 N N . LYS A 1 184 ? -14.765 18.999 12.681 1.00 67.25 184 LYS A N 1
ATOM 1485 C CA . LYS A 1 184 ? -16.200 18.752 12.405 1.00 67.25 184 LYS A CA 1
ATOM 1486 C C . LYS A 1 184 ? -16.411 17.976 11.103 1.00 67.25 184 LYS A C 1
ATOM 1488 O O . LYS A 1 184 ? -17.261 17.093 11.072 1.00 67.25 184 LYS A O 1
ATOM 1493 N N . ASN A 1 185 ? -15.612 18.280 10.079 1.00 65.81 185 ASN A N 1
ATOM 1494 C CA . ASN A 1 185 ? -15.581 17.581 8.796 1.00 65.81 185 ASN A CA 1
ATOM 1495 C C . ASN A 1 185 ? -14.136 17.131 8.513 1.00 65.81 185 ASN A C 1
ATOM 1497 O O . ASN A 1 185 ? -13.423 17.784 7.753 1.00 65.81 185 ASN A O 1
ATOM 1501 N N . PRO A 1 186 ? -13.677 16.009 9.096 1.00 63.75 186 PRO A N 1
ATOM 1502 C CA . PRO A 1 186 ? -12.284 15.562 8.970 1.00 63.75 186 PRO A CA 1
ATOM 1503 C C . PRO A 1 186 ? -11.885 15.202 7.525 1.00 63.75 186 PRO A C 1
ATOM 1505 O O . PRO A 1 186 ? -10.707 15.023 7.227 1.00 63.75 186 PRO A O 1
ATOM 1508 N N . LEU A 1 187 ? -12.865 15.096 6.620 1.00 61.66 187 LEU A N 1
ATOM 1509 C CA . LEU A 1 187 ? -12.654 14.828 5.200 1.00 61.66 187 LEU A CA 1
ATOM 1510 C C . LEU A 1 187 ? -12.278 16.075 4.381 1.00 61.66 187 LEU A C 1
ATOM 1512 O O . LEU A 1 187 ? -11.800 15.914 3.264 1.00 61.66 187 LEU A O 1
ATOM 1516 N N . GLU A 1 188 ? -12.448 17.284 4.913 1.00 61.75 188 GLU A N 1
ATOM 1517 C CA . GLU A 1 188 ? -12.142 18.539 4.201 1.00 61.75 188 GLU A CA 1
ATOM 1518 C C . GLU A 1 188 ? -10.956 19.297 4.822 1.00 61.75 188 GLU A C 1
ATOM 1520 O O . GLU A 1 188 ? -10.453 20.253 4.236 1.00 61.75 188 GLU A O 1
ATOM 1525 N N . GLU A 1 189 ? -10.488 18.875 6.002 1.00 65.31 189 GLU A N 1
ATOM 1526 C CA . GLU A 1 189 ? -9.421 19.552 6.740 1.00 65.31 189 GLU A CA 1
ATOM 1527 C C . GLU A 1 189 ? -8.040 18.914 6.492 1.00 65.31 189 GLU A C 1
ATOM 1529 O O . GLU A 1 189 ? -7.863 17.693 6.541 1.00 65.31 189 GLU A O 1
ATOM 1534 N N . PHE A 1 190 ? -7.035 19.764 6.259 1.00 74.81 190 PHE A N 1
ATOM 1535 C CA . PHE A 1 190 ? -5.618 19.395 6.271 1.00 74.81 190 PHE A CA 1
ATOM 1536 C C . PHE A 1 190 ? -5.023 19.673 7.658 1.00 74.81 190 PHE A C 1
ATOM 1538 O O . PHE A 1 190 ? -5.304 20.706 8.262 1.00 74.81 190 PHE A O 1
ATOM 1545 N N . GLY A 1 191 ? -4.161 18.782 8.147 1.00 78.12 191 GLY A N 1
ATOM 1546 C CA . GLY A 1 191 ? -3.537 18.850 9.469 1.00 78.12 191 GLY A CA 1
ATOM 1547 C C . GLY A 1 191 ? -3.864 17.637 10.340 1.00 78.12 191 GLY A C 1
ATOM 1548 O O . GLY A 1 191 ? -4.147 16.546 9.841 1.00 78.12 191 GLY A O 1
ATOM 1549 N N . GLU A 1 192 ? -3.782 17.809 11.658 1.00 81.62 192 GLU A N 1
ATOM 1550 C CA . GLU A 1 192 ? -4.282 16.814 12.609 1.00 81.62 192 GLU A CA 1
ATOM 1551 C C . GLU A 1 192 ? -5.814 16.801 12.563 1.00 81.62 192 GLU A C 1
ATOM 1553 O O . GLU A 1 192 ? -6.462 17.767 12.959 1.00 81.62 192 GLU A O 1
ATOM 1558 N N . VAL A 1 193 ? -6.392 15.704 12.076 1.00 85.44 193 VAL A N 1
ATOM 1559 C CA . VAL A 1 193 ? -7.849 15.555 11.897 1.00 85.44 193 VAL A CA 1
ATOM 1560 C C . VAL A 1 193 ? -8.507 14.767 13.033 1.00 85.44 193 VAL A C 1
ATOM 1562 O O . VAL A 1 193 ? -9.735 14.679 13.120 1.00 85.44 193 VAL A O 1
ATOM 1565 N N . GLY A 1 194 ? -7.694 14.166 13.902 1.00 88.94 194 GLY A N 1
ATOM 1566 C CA . GLY A 1 194 ? -8.138 13.404 15.059 1.00 88.94 194 GLY A CA 1
ATOM 1567 C C . GLY A 1 194 ? -7.027 12.553 15.653 1.00 88.94 194 GLY A C 1
ATOM 1568 O O . GLY A 1 194 ? -5.850 12.756 15.370 1.00 88.94 194 GLY A O 1
ATOM 1569 N N . TYR A 1 195 ? -7.405 11.546 16.433 1.00 91.56 195 TYR A N 1
ATOM 1570 C CA . TYR A 1 195 ? -6.480 10.541 16.954 1.00 91.56 195 TYR A CA 1
ATOM 1571 C C . TYR A 1 195 ? -7.120 9.153 16.994 1.00 91.56 195 TYR A C 1
ATOM 1573 O O . TYR A 1 195 ? -8.337 9.004 17.097 1.00 91.56 195 TYR A O 1
ATOM 1581 N N . VAL A 1 196 ? -6.288 8.120 16.916 1.00 92.81 196 VAL A N 1
ATOM 1582 C CA . VAL A 1 196 ? -6.674 6.724 17.124 1.00 92.81 196 VAL A CA 1
ATOM 1583 C C . VAL A 1 196 ? -6.273 6.323 18.534 1.00 92.81 196 VAL A C 1
ATOM 1585 O O . VAL A 1 196 ? -5.094 6.371 18.879 1.00 92.81 196 VAL A O 1
ATOM 1588 N N . LYS A 1 197 ? -7.250 5.907 19.341 1.00 95.88 197 LYS A N 1
ATOM 1589 C CA . LYS A 1 197 ? -7.030 5.350 20.678 1.00 95.88 197 LYS A CA 1
ATOM 1590 C C . LYS A 1 197 ? -7.088 3.832 20.622 1.00 95.88 197 LYS A C 1
ATOM 1592 O O . LYS A 1 197 ? -8.127 3.269 20.273 1.00 95.88 197 LYS A O 1
ATOM 1597 N N . VAL A 1 198 ? -5.999 3.179 21.002 1.00 96.94 198 VAL A N 1
ATOM 1598 C CA . VAL A 1 198 ? -5.913 1.719 21.080 1.00 96.94 198 VAL A CA 1
ATOM 1599 C C . VAL A 1 198 ? -6.612 1.221 22.343 1.00 96.94 198 VAL A C 1
ATOM 1601 O O . VAL A 1 198 ? -6.344 1.700 23.446 1.00 96.94 198 VAL A O 1
ATOM 1604 N N . LEU A 1 199 ? -7.525 0.264 22.179 1.00 97.12 199 LEU A N 1
ATOM 1605 C CA . LEU A 1 199 ? -8.412 -0.211 23.241 1.00 97.12 199 LEU A CA 1
ATOM 1606 C C . LEU A 1 199 ? -7.917 -1.520 23.856 1.00 97.12 199 LEU A C 1
ATOM 1608 O O . LEU A 1 199 ? -7.764 -1.621 25.070 1.00 97.12 199 LEU A O 1
ATOM 1612 N N . SER A 1 200 ? -7.680 -2.524 23.018 1.00 97.25 200 SER A N 1
ATOM 1613 C CA . SER A 1 200 ? -7.373 -3.888 23.448 1.00 97.25 200 SER A CA 1
ATOM 1614 C C . SER A 1 200 ? -6.705 -4.677 22.323 1.00 97.25 200 SER A C 1
ATOM 1616 O O . SER A 1 200 ? -6.792 -4.271 21.161 1.00 97.25 200 SER A O 1
ATOM 1618 N N . PRO A 1 201 ? -6.071 -5.822 22.626 1.00 97.31 201 PRO A N 1
ATOM 1619 C CA . PRO A 1 201 ? -5.718 -6.797 21.604 1.00 97.31 201 PRO A CA 1
ATOM 1620 C C . PRO A 1 201 ? -6.948 -7.180 20.775 1.00 97.31 201 PRO A C 1
ATOM 1622 O O . PRO A 1 201 ? -8.043 -7.343 21.318 1.00 97.31 201 PRO A O 1
ATOM 1625 N N . PHE A 1 202 ? -6.773 -7.314 19.463 1.00 95.44 202 PHE A N 1
ATOM 1626 C CA . PHE A 1 202 ? -7.833 -7.774 18.575 1.00 95.44 202 PHE A CA 1
ATOM 1627 C C . PHE A 1 202 ? -7.953 -9.299 18.673 1.00 95.44 202 PHE A C 1
ATOM 1629 O O . PHE A 1 202 ? -7.005 -10.020 18.365 1.00 95.44 202 PHE A O 1
ATOM 1636 N N . LEU A 1 203 ? -9.117 -9.775 19.116 1.00 93.88 203 LEU A N 1
ATOM 1637 C CA . LEU A 1 203 ? -9.441 -11.202 19.269 1.00 93.88 203 LEU A CA 1
ATOM 1638 C C . LEU A 1 203 ? -10.523 -11.674 18.281 1.00 93.88 203 LEU A C 1
ATOM 1640 O O . LEU A 1 203 ? -10.994 -12.804 18.392 1.00 93.88 203 LEU A O 1
ATOM 1644 N N . GLY A 1 204 ? -10.960 -10.792 17.377 1.00 89.75 204 GLY A N 1
ATOM 1645 C CA . GLY A 1 204 ? -12.019 -11.067 16.408 1.00 89.75 204 GLY A CA 1
ATOM 1646 C C . GLY A 1 204 ? -11.540 -11.863 15.195 1.00 89.75 204 GLY A C 1
ATOM 1647 O O . GLY A 1 204 ? -10.366 -12.218 15.076 1.00 89.75 204 GLY A O 1
ATOM 1648 N N . ASP A 1 205 ? -12.467 -12.121 14.276 1.00 86.62 205 ASP A N 1
ATOM 1649 C CA . ASP A 1 205 ? -12.162 -12.778 13.008 1.00 86.62 205 ASP A CA 1
ATOM 1650 C C . ASP A 1 205 ? -11.532 -11.778 12.022 1.00 86.62 205 ASP A C 1
ATOM 1652 O O . ASP A 1 205 ? -12.055 -10.689 11.785 1.00 86.62 205 ASP A O 1
ATOM 1656 N N . LEU A 1 206 ? -10.394 -12.141 11.429 1.00 80.06 206 LEU A N 1
ATOM 1657 C CA . LEU A 1 206 ? -9.715 -11.306 10.435 1.00 80.06 206 LEU A CA 1
ATOM 1658 C C . LEU A 1 206 ? -10.517 -11.165 9.142 1.00 80.06 206 LEU A C 1
ATOM 1660 O O . LEU A 1 206 ? -10.361 -10.159 8.454 1.00 80.06 206 LEU A O 1
ATOM 1664 N N . ASP A 1 207 ? -11.392 -12.124 8.834 1.00 76.31 207 ASP A N 1
ATOM 1665 C CA . ASP A 1 207 ? -12.286 -12.051 7.676 1.00 76.31 207 ASP A CA 1
ATOM 1666 C C . ASP A 1 207 ? -13.420 -11.013 7.872 1.00 76.31 207 ASP A C 1
ATOM 1668 O O . ASP A 1 207 ? -14.097 -10.635 6.909 1.00 76.31 207 ASP A O 1
ATOM 1672 N N . GLU A 1 208 ? -13.622 -10.514 9.100 1.00 78.69 208 GLU A N 1
ATOM 1673 C CA . GLU A 1 208 ? -14.520 -9.389 9.407 1.00 78.69 208 GLU A CA 1
ATOM 1674 C C . GLU A 1 208 ? -13.831 -8.027 9.279 1.00 78.69 208 GLU A C 1
ATOM 1676 O O . GLU A 1 208 ? -14.503 -6.996 9.203 1.00 78.69 208 GLU A O 1
ATOM 1681 N N . VAL A 1 209 ? -12.497 -8.003 9.227 1.00 79.19 209 VAL A N 1
ATOM 1682 C CA . VAL A 1 209 ? -11.741 -6.765 9.062 1.00 79.19 209 VAL A CA 1
ATOM 1683 C C . VAL A 1 209 ? -11.793 -6.359 7.600 1.00 79.19 209 VAL A C 1
ATOM 1685 O O . VAL A 1 209 ? -11.115 -6.922 6.740 1.00 79.19 209 VAL A O 1
ATOM 1688 N N . GLN A 1 210 ? -12.578 -5.327 7.318 1.00 74.94 210 GLN A N 1
ATOM 1689 C CA . GLN A 1 210 ? -12.638 -4.713 6.006 1.00 74.94 210 GLN A CA 1
ATOM 1690 C C . GLN A 1 210 ? -11.329 -3.967 5.771 1.00 74.94 210 GLN A C 1
ATOM 1692 O O . GLN A 1 210 ? -11.159 -2.814 6.184 1.00 74.94 210 GLN A O 1
ATOM 1697 N N . SER A 1 211 ? -10.368 -4.650 5.142 1.00 64.75 211 SER A N 1
ATOM 1698 C CA . SER A 1 211 ? -9.134 -4.001 4.719 1.00 64.75 211 SER A CA 1
ATOM 1699 C C . SER A 1 211 ? -9.480 -2.798 3.851 1.00 64.75 211 SER A C 1
ATOM 1701 O O . SER A 1 211 ? -10.483 -2.814 3.148 1.00 64.75 211 SER A O 1
ATOM 1703 N N . PRO A 1 212 ? -8.734 -1.704 3.870 1.00 62.09 212 PRO A N 1
ATOM 1704 C CA . PRO A 1 212 ? -9.134 -0.609 3.019 1.00 62.09 212 PRO A CA 1
ATOM 1705 C C . PRO A 1 212 ? -8.805 -0.978 1.562 1.00 62.09 212 PRO A C 1
ATOM 1707 O O . PRO A 1 212 ? -7.789 -1.619 1.276 1.00 62.09 212 PRO A O 1
ATOM 1710 N N . CYS A 1 213 ? -9.724 -0.675 0.645 1.00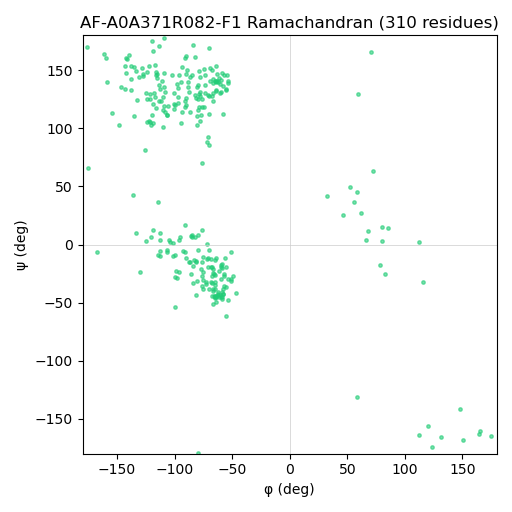 51.38 213 CYS A N 1
ATOM 1711 C CA . CYS A 1 213 ? -9.618 -1.136 -0.738 1.00 51.38 213 CYS A CA 1
ATOM 1712 C C . CYS A 1 213 ? -8.389 -0.617 -1.465 1.00 51.38 213 CYS A C 1
ATOM 1714 O O . CYS A 1 213 ? -8.094 0.570 -1.397 1.00 51.38 213 CYS A O 1
ATOM 1716 N N . GLY A 1 214 ? -7.767 -1.489 -2.263 1.00 46.47 214 GLY A N 1
ATOM 1717 C CA . GLY A 1 214 ? -6.594 -1.131 -3.059 1.00 46.47 214 GLY A CA 1
ATOM 1718 C C . GLY A 1 214 ? -5.392 -0.966 -2.140 1.00 46.47 214 GLY A C 1
ATOM 1719 O O . GLY A 1 214 ? -4.960 0.130 -1.832 1.00 46.47 214 GLY A O 1
ATOM 1720 N N . ALA A 1 215 ? -4.998 -2.048 -1.483 1.00 45.66 215 ALA A N 1
ATOM 1721 C CA . ALA A 1 215 ? -3.894 -2.881 -1.929 1.00 45.66 215 ALA A CA 1
ATOM 1722 C C . ALA A 1 215 ? -2.563 -2.116 -2.036 1.00 45.66 215 ALA A C 1
ATOM 1724 O O . ALA A 1 215 ? -2.488 -1.136 -2.766 1.00 45.66 215 ALA A O 1
ATOM 1725 N N . PRO A 1 216 ? -1.461 -2.614 -1.451 1.00 41.69 216 PRO A N 1
ATOM 1726 C CA . PRO A 1 216 ? -0.109 -2.095 -1.702 1.00 41.69 216 PRO A CA 1
ATOM 1727 C C . PRO A 1 216 ? 0.317 -1.949 -3.156 1.00 41.69 216 PRO A C 1
ATOM 1729 O O . PRO A 1 216 ? 1.401 -1.461 -3.439 1.00 41.69 216 PRO A O 1
ATOM 1732 N N . ARG A 1 217 ? -0.513 -2.424 -4.073 1.00 50.19 217 ARG A N 1
ATOM 1733 C CA . ARG A 1 217 ? -0.292 -2.377 -5.497 1.00 50.19 217 ARG A CA 1
ATOM 1734 C C . ARG A 1 217 ? -0.728 -1.064 -6.125 1.00 50.19 217 ARG A C 1
ATOM 1736 O O . ARG A 1 217 ? -0.796 -1.022 -7.336 1.00 50.19 217 ARG A O 1
ATOM 1743 N N . LEU A 1 218 ? -1.089 -0.052 -5.344 1.00 49.12 218 LEU A N 1
ATOM 1744 C CA . LEU A 1 218 ? -1.373 1.283 -5.848 1.00 49.12 218 LEU A CA 1
ATOM 1745 C C . LEU A 1 218 ? -0.404 2.237 -5.175 1.00 49.12 218 LEU A C 1
ATOM 1747 O O . LEU A 1 218 ? -0.557 2.559 -3.999 1.00 49.12 218 LEU A O 1
ATOM 1751 N N . VAL A 1 219 ? 0.627 2.647 -5.901 1.00 52.62 219 VAL A N 1
ATOM 1752 C CA . VAL A 1 219 ? 1.435 3.781 -5.476 1.00 52.62 219 VAL A CA 1
ATOM 1753 C C . VAL A 1 219 ? 0.836 4.996 -6.184 1.00 52.62 219 VAL A C 1
ATOM 1755 O O . VAL A 1 219 ? 0.748 5.060 -7.405 1.00 52.62 219 VAL A O 1
ATOM 1758 N N . ALA A 1 220 ? 0.263 5.914 -5.412 1.00 55.56 220 ALA A N 1
ATOM 1759 C CA . ALA A 1 220 ? -0.190 7.189 -5.945 1.00 55.56 220 ALA A CA 1
ATOM 1760 C C . ALA A 1 220 ? 1.027 8.021 -6.338 1.00 55.56 220 ALA A C 1
ATOM 1762 O O . ALA A 1 220 ? 2.071 7.923 -5.684 1.00 55.56 220 ALA A O 1
ATOM 1763 N N . CYS A 1 221 ? 0.865 8.905 -7.323 1.00 61.12 221 CYS A N 1
ATOM 1764 C CA . CYS A 1 221 ? 1.904 9.872 -7.653 1.00 61.12 221 CYS A CA 1
ATOM 1765 C C . CYS A 1 221 ? 1.942 11.012 -6.622 1.00 61.12 221 CYS A C 1
ATOM 1767 O O . CYS A 1 221 ? 1.541 12.150 -6.871 1.00 61.12 221 CYS A O 1
ATOM 1769 N N . SER A 1 222 ? 2.394 10.649 -5.426 1.00 69.25 222 SER A N 1
ATOM 1770 C CA . SER A 1 222 ? 2.643 11.491 -4.265 1.00 69.25 222 SER A CA 1
ATOM 1771 C C . SER A 1 222 ? 4.141 11.523 -3.953 1.00 69.25 222 SER A C 1
ATOM 1773 O O . SER A 1 222 ? 4.924 10.750 -4.510 1.00 69.25 222 SER A O 1
ATOM 1775 N N . GLU A 1 223 ? 4.558 12.396 -3.034 1.00 76.12 223 GLU A N 1
ATOM 1776 C CA . GLU A 1 223 ? 5.963 12.487 -2.609 1.00 76.12 223 GLU A CA 1
ATOM 1777 C C . GLU A 1 223 ? 6.505 11.122 -2.147 1.00 76.12 223 GLU A C 1
ATOM 1779 O O . GLU A 1 223 ? 7.568 10.679 -2.579 1.00 76.12 223 GLU A O 1
ATOM 1784 N N . GLU A 1 224 ? 5.762 10.417 -1.294 1.00 77.44 224 GLU A N 1
ATOM 1785 C CA . GLU A 1 224 ? 6.147 9.086 -0.832 1.00 77.44 224 GLU A CA 1
ATOM 1786 C C . GLU A 1 224 ? 6.106 8.029 -1.941 1.00 77.44 224 GLU A C 1
ATOM 1788 O O . GLU A 1 224 ? 6.935 7.118 -1.937 1.00 77.44 224 GLU A O 1
ATOM 1793 N N . GLY A 1 225 ? 5.182 8.139 -2.898 1.00 74.06 225 GLY A N 1
ATOM 1794 C CA . GLY A 1 225 ? 5.130 7.210 -4.021 1.00 74.06 225 GLY A CA 1
ATOM 1795 C C . GLY A 1 225 ? 6.364 7.296 -4.914 1.00 74.06 225 GLY A C 1
ATOM 1796 O O . GLY A 1 225 ? 7.029 6.289 -5.163 1.00 74.06 225 GLY A O 1
ATOM 1797 N N . LEU A 1 226 ? 6.774 8.524 -5.242 1.00 75.94 226 LEU A N 1
ATOM 1798 C CA . LEU A 1 226 ? 8.019 8.789 -5.963 1.00 75.94 226 LEU A CA 1
ATOM 1799 C C . LEU A 1 226 ? 9.240 8.231 -5.221 1.00 75.94 226 LEU A C 1
ATOM 1801 O O . LEU A 1 226 ? 10.133 7.669 -5.849 1.00 75.94 226 LEU A O 1
ATOM 1805 N N . ARG A 1 227 ? 9.272 8.306 -3.885 1.00 81.44 227 ARG A N 1
ATOM 1806 C CA . ARG A 1 227 ? 10.360 7.720 -3.081 1.00 81.44 227 ARG A CA 1
ATOM 1807 C C . ARG A 1 227 ? 10.397 6.193 -3.147 1.00 81.44 227 ARG A C 1
ATOM 1809 O O . ARG A 1 227 ? 11.488 5.621 -3.199 1.00 81.44 227 ARG A O 1
ATOM 1816 N N . ALA A 1 228 ? 9.238 5.533 -3.128 1.00 79.94 228 ALA A N 1
ATOM 1817 C CA . ALA A 1 228 ? 9.150 4.080 -3.283 1.00 79.94 228 ALA A CA 1
ATOM 1818 C C . ALA A 1 228 ? 9.637 3.651 -4.664 1.00 79.94 228 ALA A C 1
ATOM 1820 O O . ALA A 1 228 ? 10.457 2.734 -4.762 1.00 79.94 228 ALA A O 1
ATOM 1821 N N . ALA A 1 229 ? 9.205 4.369 -5.702 1.00 76.69 229 ALA A N 1
ATOM 1822 C CA . ALA A 1 229 ? 9.715 4.187 -7.044 1.00 76.69 229 ALA A CA 1
ATOM 1823 C C . ALA A 1 229 ? 11.243 4.352 -7.031 1.00 76.69 229 ALA A C 1
ATOM 1825 O O . ALA A 1 229 ? 11.951 3.374 -7.259 1.00 76.69 229 ALA A O 1
ATOM 1826 N N . GLU A 1 230 ? 11.781 5.522 -6.659 1.00 81.31 230 GLU A N 1
ATOM 1827 C CA . GLU A 1 230 ? 13.226 5.830 -6.642 1.00 81.31 230 GLU A CA 1
ATOM 1828 C C . GLU A 1 230 ? 14.092 4.742 -5.995 1.00 81.31 230 GLU A C 1
ATOM 1830 O O . GLU A 1 230 ? 15.167 4.404 -6.506 1.00 81.31 230 GLU A O 1
ATOM 1835 N N . ALA A 1 231 ? 13.631 4.182 -4.877 1.00 86.19 231 ALA A N 1
ATOM 1836 C CA . ALA A 1 231 ? 14.298 3.078 -4.202 1.00 86.19 231 ALA A CA 1
ATOM 1837 C C . ALA A 1 231 ? 14.412 1.830 -5.096 1.00 86.19 231 ALA A C 1
ATOM 1839 O O . ALA A 1 231 ? 15.481 1.216 -5.170 1.00 86.19 231 ALA A O 1
ATOM 1840 N N . LEU A 1 232 ? 13.337 1.486 -5.808 1.00 82.25 232 LEU A N 1
ATOM 1841 C CA . LEU A 1 232 ? 13.282 0.369 -6.746 1.00 82.25 232 LEU A CA 1
ATOM 1842 C C . LEU A 1 232 ? 14.254 0.534 -7.918 1.00 82.25 232 LEU A C 1
ATOM 1844 O O . LEU A 1 232 ? 14.942 -0.423 -8.270 1.00 82.25 232 LEU A O 1
ATOM 1848 N N . LEU A 1 233 ? 14.387 1.736 -8.484 1.00 81.69 233 LEU A N 1
ATOM 1849 C CA . LEU A 1 233 ? 15.332 1.973 -9.587 1.00 81.69 233 LEU A CA 1
ATOM 1850 C C . LEU A 1 233 ? 16.765 1.790 -9.153 1.00 81.69 233 LEU A C 1
ATOM 1852 O O . LEU A 1 233 ? 17.530 1.149 -9.861 1.00 81.69 233 LEU A O 1
ATOM 1856 N N . LYS A 1 234 ? 17.125 2.332 -7.988 1.00 87.31 234 LYS A N 1
ATOM 1857 C CA . LYS A 1 234 ? 18.473 2.171 -7.436 1.00 87.31 234 LYS A CA 1
ATOM 1858 C C . LYS A 1 234 ? 18.804 0.694 -7.238 1.00 87.31 234 LYS A C 1
ATOM 1860 O O . LYS A 1 234 ? 19.915 0.264 -7.540 1.00 87.31 234 LYS A O 1
ATOM 1865 N N . TYR A 1 235 ? 17.836 -0.086 -6.763 1.00 88.56 235 TYR A N 1
ATOM 1866 C CA . TYR A 1 235 ? 17.982 -1.530 -6.618 1.00 88.56 235 TYR A CA 1
ATOM 1867 C C . TYR A 1 235 ? 18.175 -2.230 -7.973 1.00 88.56 235 TYR A C 1
ATOM 1869 O O . TYR A 1 235 ? 19.140 -2.975 -8.145 1.00 88.56 235 TYR A O 1
ATOM 1877 N N . ILE A 1 236 ? 17.318 -1.936 -8.953 1.00 85.25 236 ILE A N 1
ATOM 1878 C CA . ILE A 1 236 ? 17.402 -2.471 -10.319 1.00 85.25 236 ILE A CA 1
ATOM 1879 C C . ILE A 1 236 ? 18.736 -2.108 -10.985 1.00 85.25 236 ILE A C 1
ATOM 1881 O O . ILE A 1 236 ? 19.400 -2.965 -11.566 1.00 85.25 236 ILE A O 1
ATOM 1885 N N . GLU A 1 237 ? 19.164 -0.854 -10.867 1.00 86.62 237 GLU A N 1
ATOM 1886 C CA . GLU A 1 237 ? 20.448 -0.383 -11.375 1.00 86.62 237 GLU A CA 1
ATOM 1887 C C . GLU A 1 237 ? 21.606 -1.183 -10.763 1.00 86.62 237 GLU A C 1
ATOM 1889 O O . GLU A 1 237 ? 22.521 -1.599 -11.477 1.00 86.62 237 GLU A O 1
ATOM 1894 N N . GLY A 1 238 ? 21.545 -1.444 -9.454 1.00 89.06 238 GLY A N 1
ATOM 1895 C CA . GLY A 1 238 ? 22.500 -2.292 -8.747 1.00 89.06 238 GLY A CA 1
ATOM 1896 C C . GLY A 1 238 ? 22.543 -3.723 -9.287 1.00 89.06 238 GLY A C 1
ATOM 1897 O O . GLY A 1 238 ? 23.635 -4.241 -9.526 1.00 89.06 238 GLY A O 1
ATOM 1898 N N . LEU A 1 239 ? 21.380 -4.339 -9.533 1.00 88.12 239 LEU A N 1
ATOM 1899 C CA . LEU A 1 239 ? 21.276 -5.682 -10.118 1.00 88.12 239 LEU A CA 1
ATOM 1900 C C . LEU A 1 239 ? 21.862 -5.758 -11.533 1.00 88.12 239 LEU A C 1
ATOM 1902 O O . LEU A 1 239 ? 22.570 -6.707 -11.870 1.00 88.12 239 LEU A O 1
ATOM 1906 N N . LEU A 1 240 ? 21.583 -4.760 -12.372 1.00 86.62 240 LEU A N 1
ATOM 1907 C CA . LEU A 1 240 ? 22.104 -4.712 -13.738 1.00 86.62 240 LEU A CA 1
ATOM 1908 C C . LEU A 1 240 ? 23.630 -4.573 -13.731 1.00 86.62 240 LEU A C 1
ATOM 1910 O O . LEU A 1 240 ? 24.323 -5.331 -14.411 1.00 86.62 240 LEU A O 1
ATOM 1914 N N . LYS A 1 241 ? 24.165 -3.669 -12.901 1.00 88.88 241 LYS A N 1
ATOM 1915 C CA . LYS A 1 241 ? 25.615 -3.489 -12.748 1.00 88.88 241 LYS A CA 1
ATOM 1916 C C . LYS A 1 241 ? 26.302 -4.750 -12.230 1.00 88.88 241 LYS A C 1
ATOM 1918 O O . LYS A 1 241 ? 27.337 -5.133 -12.771 1.00 88.88 241 LYS A O 1
ATOM 1923 N N . SER A 1 242 ? 25.744 -5.407 -11.210 1.00 88.94 242 SER A N 1
ATOM 1924 C CA . SER A 1 242 ? 26.322 -6.643 -10.660 1.00 88.94 242 SER A CA 1
ATOM 1925 C C . SER A 1 242 ? 26.284 -7.806 -11.655 1.00 88.94 242 SER A C 1
ATOM 1927 O O . SER A 1 242 ? 27.144 -8.681 -11.604 1.00 88.94 242 SER A O 1
ATOM 1929 N N . SER A 1 243 ? 25.349 -7.770 -12.606 1.00 86.81 243 SER A N 1
ATOM 1930 C CA . SER A 1 243 ? 25.235 -8.732 -13.708 1.00 86.81 243 SER A CA 1
ATOM 1931 C C . SER A 1 243 ? 26.124 -8.396 -14.917 1.00 86.81 243 SER A C 1
ATOM 1933 O O . SER A 1 243 ? 26.024 -9.054 -15.950 1.00 86.81 243 SER A O 1
ATOM 1935 N N . GLY A 1 244 ? 26.989 -7.379 -14.821 1.00 85.06 244 GLY A N 1
ATOM 1936 C CA . GLY A 1 244 ? 27.915 -6.995 -15.891 1.00 85.06 244 GLY A CA 1
ATOM 1937 C C . GLY A 1 244 ? 27.293 -6.144 -17.002 1.00 85.06 244 GLY A C 1
ATOM 1938 O O . GLY A 1 244 ? 27.891 -6.004 -18.068 1.00 85.06 244 GLY A O 1
ATOM 1939 N N . VAL A 1 245 ? 26.109 -5.564 -16.780 1.00 82.25 245 VAL A N 1
ATOM 1940 C CA . VAL A 1 245 ? 25.514 -4.602 -17.715 1.00 82.25 245 VAL A CA 1
ATOM 1941 C C . VAL A 1 245 ? 26.169 -3.237 -17.507 1.00 82.25 245 VAL A C 1
ATOM 1943 O O . VAL A 1 245 ? 26.039 -2.613 -16.452 1.00 82.25 245 VAL A O 1
ATOM 1946 N N . TYR A 1 246 ? 26.873 -2.765 -18.533 1.00 76.88 246 TYR A N 1
ATOM 1947 C CA . TYR A 1 246 ? 27.461 -1.426 -18.582 1.00 76.88 246 TYR A CA 1
ATOM 1948 C C . TYR A 1 246 ? 26.477 -0.423 -19.207 1.00 76.88 246 TYR A C 1
ATOM 1950 O O . TYR A 1 246 ? 25.513 -0.813 -19.861 1.00 76.88 246 TYR A O 1
ATOM 1958 N N . ASP A 1 247 ? 26.699 0.877 -18.994 1.00 76.44 247 ASP A N 1
ATOM 1959 C CA . ASP A 1 247 ? 25.829 1.956 -19.491 1.00 76.44 247 ASP A CA 1
ATOM 1960 C C . ASP A 1 247 ? 24.349 1.842 -19.075 1.00 76.44 247 ASP A C 1
ATOM 1962 O O . ASP A 1 247 ? 23.453 2.219 -19.829 1.00 76.44 247 ASP A O 1
ATOM 1966 N N . VAL A 1 248 ? 24.071 1.371 -17.854 1.00 75.00 248 VAL A N 1
ATOM 1967 C CA . VAL A 1 248 ? 22.703 1.154 -17.337 1.00 75.00 248 VAL A CA 1
ATOM 1968 C C . VAL A 1 248 ? 21.780 2.377 -17.506 1.00 75.00 248 VAL A C 1
ATOM 1970 O O . VAL A 1 248 ? 20.588 2.224 -17.759 1.00 75.00 248 VAL A O 1
ATOM 1973 N N . ILE A 1 249 ? 22.338 3.593 -17.485 1.00 70.88 249 ILE A N 1
ATOM 1974 C CA . ILE A 1 249 ? 21.619 4.858 -17.721 1.00 70.88 249 ILE A CA 1
ATOM 1975 C C . ILE A 1 249 ? 20.934 4.955 -19.099 1.00 70.88 249 ILE A C 1
ATOM 1977 O O . ILE A 1 249 ? 20.064 5.796 -19.296 1.00 70.88 249 ILE A O 1
ATOM 1981 N N . LYS A 1 250 ? 21.316 4.115 -20.069 1.00 69.94 250 LYS A N 1
ATOM 1982 C CA . LYS A 1 250 ? 20.660 4.017 -21.384 1.00 69.94 250 LYS A CA 1
ATOM 1983 C C . LYS A 1 250 ? 19.340 3.243 -21.335 1.00 69.94 250 LYS A C 1
ATOM 1985 O O . LYS A 1 250 ? 18.514 3.410 -22.233 1.00 69.94 250 LYS A O 1
ATOM 1990 N N . PHE A 1 251 ? 19.158 2.409 -20.311 1.00 66.56 251 PHE A N 1
ATOM 1991 C CA . PHE A 1 251 ? 18.037 1.475 -20.156 1.00 66.56 251 PHE A CA 1
ATOM 1992 C C . PHE A 1 251 ? 17.109 1.832 -19.003 1.00 66.56 251 PHE A C 1
ATOM 1994 O O . PHE A 1 251 ? 16.101 1.165 -18.819 1.00 66.56 251 PHE A O 1
ATOM 2001 N N . LEU A 1 252 ? 17.457 2.848 -18.219 1.00 72.25 252 LEU A N 1
ATOM 2002 C CA . LEU A 1 252 ? 16.735 3.252 -17.027 1.00 72.25 252 LEU A CA 1
ATOM 2003 C C . LEU A 1 252 ? 16.400 4.745 -17.088 1.00 72.25 252 LEU A C 1
ATOM 2005 O O . LEU A 1 252 ? 17.198 5.528 -17.615 1.00 72.25 252 LEU A O 1
ATOM 2009 N N . PRO A 1 253 ? 15.243 5.169 -16.552 1.00 70.38 253 PRO A N 1
ATOM 2010 C CA . PRO A 1 253 ? 14.962 6.586 -16.389 1.00 70.38 253 PRO A CA 1
ATOM 2011 C C . PRO A 1 253 ? 15.959 7.196 -15.400 1.00 70.38 253 PRO A C 1
ATOM 2013 O O . PRO A 1 253 ? 16.480 6.515 -14.522 1.00 70.38 253 PRO A O 1
ATOM 2016 N N . ARG A 1 254 ? 16.230 8.500 -15.522 1.00 69.12 254 ARG A N 1
ATOM 2017 C CA . ARG A 1 254 ? 17.080 9.208 -14.545 1.00 69.12 254 ARG A CA 1
ATOM 2018 C C . ARG A 1 254 ? 16.355 9.476 -13.226 1.00 69.12 254 ARG A C 1
ATOM 2020 O O . ARG A 1 254 ? 17.000 9.558 -12.189 1.00 69.12 254 ARG A O 1
ATOM 2027 N N . ALA A 1 255 ? 15.041 9.654 -13.299 1.00 68.06 255 ALA A N 1
ATOM 2028 C CA . ALA A 1 255 ? 14.135 9.874 -12.182 1.00 68.06 255 ALA A CA 1
ATOM 2029 C C . ALA A 1 255 ? 12.711 9.525 -12.629 1.00 68.06 255 ALA A C 1
ATOM 2031 O O . ALA A 1 255 ? 12.429 9.508 -13.832 1.00 68.06 255 ALA A O 1
ATOM 2032 N N . TRP A 1 256 ? 11.826 9.288 -11.667 1.00 70.06 256 TRP A N 1
ATOM 2033 C CA . TRP A 1 256 ? 10.397 9.185 -11.934 1.00 70.06 256 TRP A CA 1
ATOM 2034 C C . TRP A 1 256 ? 9.723 10.546 -11.906 1.00 70.06 256 TRP A C 1
ATOM 2036 O O . TRP A 1 256 ? 10.084 11.412 -11.113 1.00 70.06 256 TRP A O 1
ATOM 2046 N N . THR A 1 257 ? 8.736 10.725 -12.781 1.00 64.44 257 THR A N 1
ATOM 2047 C CA . THR A 1 257 ? 7.876 11.906 -12.793 1.00 64.44 257 THR A CA 1
ATOM 2048 C C . THR A 1 257 ? 6.424 11.479 -12.928 1.00 64.44 257 THR A C 1
ATOM 2050 O O . THR A 1 257 ? 6.117 10.496 -13.598 1.00 64.44 257 THR A O 1
ATOM 2053 N N . CYS A 1 258 ? 5.523 12.273 -12.354 1.00 56.41 258 CYS A N 1
ATOM 2054 C CA . CYS A 1 258 ? 4.080 12.083 -12.510 1.00 56.41 258 CYS A CA 1
ATOM 2055 C C . CYS A 1 258 ? 3.566 12.403 -13.923 1.00 56.41 258 CYS A C 1
ATOM 2057 O O . CYS A 1 258 ? 2.389 12.219 -14.209 1.00 56.41 258 CYS A O 1
ATOM 2059 N N . GLU A 1 259 ? 4.426 12.905 -14.815 1.00 52.53 259 GLU A N 1
ATOM 2060 C CA . GLU A 1 259 ? 4.051 13.287 -16.180 1.00 52.53 259 GLU A CA 1
ATOM 2061 C C . GLU A 1 259 ? 4.091 12.109 -17.163 1.00 52.53 259 GLU A C 1
ATOM 2063 O O . GLU A 1 259 ? 3.396 12.137 -18.179 1.00 52.53 259 GLU A O 1
ATOM 2068 N N . LYS A 1 260 ? 4.896 11.073 -16.882 1.00 49.88 260 LYS A N 1
ATOM 2069 C CA . LYS A 1 260 ? 4.997 9.866 -17.712 1.00 49.88 260 LYS A CA 1
ATOM 2070 C C . LYS A 1 260 ? 4.654 8.635 -16.870 1.00 49.88 260 LYS A C 1
ATOM 2072 O O . LYS A 1 260 ? 5.477 8.239 -16.045 1.00 49.88 260 LYS A O 1
ATOM 2077 N N . PRO A 1 261 ? 3.470 8.025 -17.066 1.00 44.56 261 PRO A N 1
ATOM 2078 C CA . PRO A 1 261 ? 3.069 6.863 -16.288 1.00 44.56 261 PRO A CA 1
ATOM 2079 C C . PRO A 1 261 ? 3.998 5.684 -16.592 1.00 44.56 261 PRO A C 1
ATOM 2081 O O . PRO A 1 261 ? 4.395 5.463 -17.737 1.00 44.56 261 PRO A O 1
ATOM 2084 N N . PHE A 1 262 ? 4.337 4.922 -15.561 1.00 44.22 262 PHE A N 1
ATOM 2085 C CA . PHE A 1 262 ? 5.090 3.680 -15.662 1.00 44.22 262 PHE A CA 1
ATOM 2086 C C . PHE A 1 262 ? 4.314 2.598 -14.929 1.00 44.22 262 PHE A C 1
ATOM 2088 O O . PHE A 1 262 ? 3.634 2.852 -13.940 1.00 44.22 262 PHE A O 1
ATOM 2095 N N . VAL A 1 263 ? 4.417 1.375 -15.430 1.00 45.88 263 VAL A N 1
ATOM 2096 C CA . VAL A 1 263 ? 3.662 0.253 -14.893 1.00 45.88 263 VAL A CA 1
ATOM 2097 C C . VAL A 1 263 ? 4.601 -0.621 -14.094 1.00 45.88 263 VAL A C 1
ATOM 2099 O O . VAL A 1 263 ? 5.535 -1.216 -14.629 1.00 45.88 263 VAL A O 1
ATOM 2102 N N . ILE A 1 264 ? 4.291 -0.758 -12.815 1.00 50.44 264 ILE A N 1
ATOM 2103 C CA . ILE A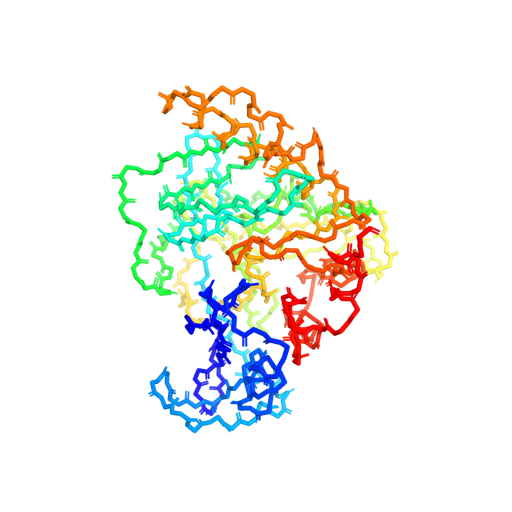 1 264 ? 4.776 -1.861 -12.005 1.00 50.44 264 ILE A CA 1
ATOM 2104 C C . ILE A 1 264 ? 3.542 -2.726 -11.736 1.00 50.44 264 ILE A C 1
ATOM 2106 O O . ILE A 1 264 ? 2.749 -2.326 -10.899 1.00 50.44 264 ILE A O 1
ATOM 2110 N N . PRO A 1 265 ? 3.309 -3.860 -12.419 1.00 44.62 265 PRO A N 1
ATOM 2111 C CA . PRO A 1 265 ? 2.055 -4.628 -12.336 1.00 44.62 265 PRO A CA 1
ATOM 2112 C C . PRO A 1 265 ? 1.651 -5.044 -10.909 1.00 44.62 265 PRO A C 1
ATOM 2114 O O . PRO A 1 265 ? 0.487 -5.348 -10.638 1.00 44.62 265 PRO A O 1
ATOM 2117 N N . GLU A 1 266 ? 2.605 -5.044 -9.978 1.00 49.28 266 GLU A N 1
ATOM 2118 C CA . GLU A 1 266 ? 2.410 -5.314 -8.557 1.00 49.28 266 GLU A CA 1
ATOM 2119 C C . GLU A 1 266 ? 2.507 -4.068 -7.646 1.00 49.28 266 GLU A C 1
ATOM 2121 O O . GLU A 1 266 ? 2.226 -4.203 -6.462 1.00 49.28 266 GLU A O 1
ATOM 2126 N N . LEU A 1 267 ? 2.845 -2.877 -8.166 1.00 48.09 267 LEU A N 1
ATOM 2127 C CA . LEU A 1 267 ? 2.835 -1.541 -7.517 1.00 48.09 267 LEU A CA 1
ATOM 2128 C C . LEU A 1 267 ? 2.223 -0.477 -8.446 1.00 48.09 267 LEU A C 1
ATOM 2130 O O . LEU A 1 267 ? 2.771 0.606 -8.627 1.00 48.09 267 LEU A O 1
ATOM 2134 N N . VAL A 1 268 ? 1.138 -0.815 -9.122 1.00 48.81 268 VAL A N 1
ATOM 2135 C CA . VAL A 1 268 ? 0.590 -0.037 -10.224 1.00 48.81 268 VAL A CA 1
ATOM 2136 C C . VAL A 1 268 ? 0.237 1.392 -9.826 1.00 48.81 268 VAL A C 1
ATOM 2138 O O . VAL A 1 268 ? -0.730 1.647 -9.117 1.00 48.81 268 VAL A O 1
ATOM 2141 N N . GLU A 1 269 ? 0.988 2.338 -10.377 1.00 38.34 269 GLU A N 1
ATOM 2142 C CA . GLU A 1 269 ? 0.557 3.718 -10.535 1.00 38.34 269 GLU A CA 1
ATOM 2143 C C . GLU A 1 269 ? -0.108 3.842 -11.903 1.00 38.34 269 GLU A C 1
ATOM 2145 O O . GLU A 1 269 ? 0.558 3.584 -12.900 1.00 38.34 269 GLU A O 1
ATOM 2150 N N . ILE A 1 270 ? -1.363 4.295 -11.975 1.00 42.66 270 ILE A N 1
ATOM 2151 C CA . ILE A 1 270 ? -1.798 5.156 -13.083 1.00 42.66 270 ILE A CA 1
ATOM 2152 C C . ILE A 1 270 ? -2.612 6.291 -12.535 1.00 42.66 270 ILE A C 1
ATOM 2154 O O . ILE A 1 270 ? -3.729 6.043 -12.107 1.00 42.66 270 ILE A O 1
ATOM 2158 N N . ASN A 1 271 ? -2.048 7.509 -12.606 1.00 42.12 271 ASN A N 1
ATOM 2159 C CA . ASN A 1 271 ? -2.736 8.803 -12.527 1.00 42.12 271 ASN A CA 1
ATOM 2160 C C . ASN A 1 271 ? -3.979 8.793 -11.633 1.00 42.12 271 ASN A C 1
ATOM 2162 O O . ASN A 1 271 ? -5.007 9.367 -11.988 1.00 42.12 271 ASN A O 1
ATOM 2166 N N . VAL A 1 272 ? -3.886 8.123 -10.481 1.00 46.78 272 VAL A N 1
ATOM 2167 C CA . VAL A 1 272 ? -4.953 8.092 -9.500 1.00 46.78 272 VAL A CA 1
ATOM 2168 C C . VAL A 1 272 ? -4.833 9.453 -8.843 1.00 46.78 272 VAL A C 1
ATOM 2170 O O . VAL A 1 272 ? -3.796 9.711 -8.221 1.00 46.78 272 VAL A O 1
ATOM 2173 N N . PRO A 1 273 ? -5.805 10.361 -9.035 1.00 48.91 273 PRO A N 1
ATOM 2174 C CA . PRO A 1 273 ? -5.715 11.684 -8.448 1.00 48.91 273 PRO A CA 1
ATOM 2175 C C . PRO A 1 273 ? -5.476 11.542 -6.948 1.00 48.91 273 PRO A C 1
ATOM 2177 O O . PRO A 1 273 ? -6.069 10.667 -6.312 1.00 48.91 273 PRO A O 1
ATOM 2180 N N . ASN A 1 274 ? -4.626 12.397 -6.375 1.00 50.12 274 ASN A N 1
ATOM 2181 C CA . ASN A 1 274 ? -4.359 12.388 -4.933 1.00 50.12 274 ASN A CA 1
ATOM 2182 C C . ASN A 1 274 ? -5.663 12.426 -4.118 1.00 50.12 274 ASN A C 1
ATOM 2184 O O . ASN A 1 274 ? -5.750 11.803 -3.065 1.00 50.12 274 ASN A O 1
ATOM 2188 N N . GLU A 1 275 ? -6.695 13.078 -4.653 1.00 49.47 275 GLU A N 1
ATOM 2189 C CA . GLU A 1 275 ? -8.062 13.130 -4.125 1.00 49.47 275 GLU A CA 1
ATOM 2190 C C . GLU A 1 275 ? -8.696 11.739 -3.914 1.00 49.47 275 GLU A C 1
ATOM 2192 O O . GLU A 1 275 ? -9.374 11.529 -2.919 1.00 49.47 275 GLU A O 1
ATOM 2197 N N . VAL A 1 276 ? -8.428 10.758 -4.784 1.00 49.53 276 VAL A N 1
ATOM 2198 C CA . VAL A 1 276 ? -8.999 9.396 -4.706 1.00 49.53 276 VAL A CA 1
ATOM 2199 C C . VAL A 1 276 ? -8.325 8.547 -3.616 1.00 49.53 276 VAL A C 1
ATOM 2201 O O . VAL A 1 276 ? -8.939 7.631 -3.070 1.00 49.53 276 VAL A O 1
ATOM 2204 N N . VAL A 1 277 ? -7.065 8.848 -3.285 1.00 50.84 277 VAL A N 1
ATOM 2205 C CA . VAL A 1 277 ? -6.240 8.103 -2.311 1.00 50.84 277 VAL A CA 1
ATOM 2206 C C . VAL A 1 277 ? -6.242 8.760 -0.929 1.00 50.84 277 VAL A C 1
ATOM 2208 O O . VAL A 1 277 ? -6.141 8.075 0.091 1.00 50.84 277 VAL A O 1
ATOM 2211 N N . ALA A 1 278 ? -6.409 10.083 -0.880 1.00 51.75 278 ALA A N 1
ATOM 2212 C CA . ALA A 1 278 ? -6.483 10.855 0.357 1.00 51.75 278 ALA A CA 1
ATOM 2213 C C . ALA A 1 278 ? -7.720 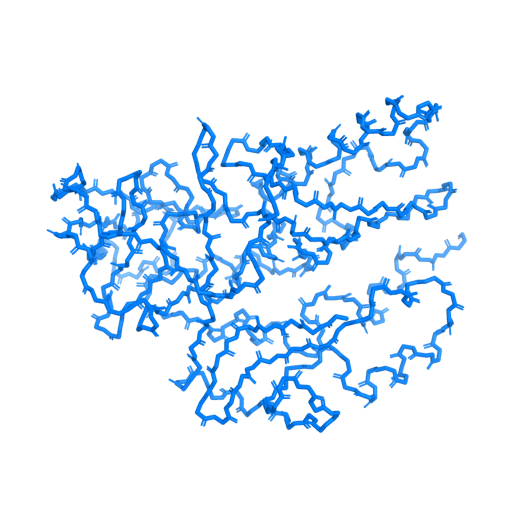10.519 1.213 1.00 51.75 278 ALA A C 1
ATOM 2215 O O . ALA A 1 278 ? -7.743 10.868 2.392 1.00 51.75 278 ALA A O 1
ATOM 2216 N N . ASP A 1 279 ? -8.700 9.813 0.646 1.00 54.72 279 ASP A N 1
ATOM 2217 C CA . ASP A 1 279 ? -9.943 9.394 1.303 1.00 54.72 279 ASP A CA 1
ATOM 2218 C C . ASP A 1 279 ? -9.847 8.011 1.980 1.00 54.72 279 ASP A C 1
ATOM 2220 O O . ASP A 1 279 ? -10.861 7.393 2.322 1.00 54.72 279 ASP A O 1
ATOM 2224 N N . TRP A 1 280 ? -8.625 7.507 2.200 1.00 54.25 280 TRP A N 1
ATOM 2225 C CA . TRP A 1 280 ? -8.385 6.272 2.953 1.00 54.25 280 TRP A CA 1
ATOM 2226 C C . TRP A 1 280 ? -9.022 6.329 4.346 1.00 54.25 280 TRP A C 1
ATOM 2228 O O . TRP A 1 280 ? -8.909 7.344 5.037 1.00 54.25 280 TRP A O 1
ATOM 2238 N N . PRO A 1 281 ? -9.752 5.286 4.772 1.00 57.28 281 PRO A N 1
ATOM 2239 C CA . PRO A 1 281 ? -11.070 5.560 5.283 1.00 57.28 281 PRO A CA 1
ATOM 2240 C C . PRO A 1 281 ? -10.993 6.035 6.721 1.00 57.28 281 PRO A C 1
ATOM 2242 O O . PRO A 1 281 ? -10.757 5.267 7.648 1.00 57.28 281 PRO A O 1
ATOM 2245 N N . LEU A 1 282 ? -11.313 7.313 6.896 1.00 56.84 282 LEU A N 1
ATOM 2246 C CA . LEU A 1 282 ? -11.765 7.840 8.175 1.00 56.84 282 LEU A CA 1
ATOM 2247 C C . LEU A 1 282 ? -13.187 7.348 8.519 1.00 56.84 282 LEU A C 1
ATOM 2249 O O . LEU A 1 282 ? -13.605 7.488 9.665 1.00 56.84 282 LEU A O 1
ATOM 2253 N N . GLY A 1 283 ? -13.920 6.740 7.567 1.00 53.47 283 GLY A N 1
ATOM 2254 C CA . GLY A 1 283 ? -15.279 6.241 7.821 1.00 53.47 283 GLY A CA 1
ATOM 2255 C C . GLY A 1 283 ? -15.950 5.311 6.795 1.00 53.47 283 GLY A C 1
ATOM 2256 O O . GLY A 1 283 ? -17.028 4.815 7.104 1.00 53.47 283 GLY A O 1
ATOM 2257 N N . ASN A 1 284 ? -15.387 5.044 5.606 1.00 56.28 284 ASN A N 1
ATOM 2258 C CA . ASN A 1 284 ? -15.952 4.049 4.676 1.00 56.28 284 ASN A CA 1
ATOM 2259 C C . ASN A 1 284 ? -14.876 3.471 3.738 1.00 56.28 284 ASN A C 1
ATOM 2261 O O . ASN A 1 284 ? -14.347 4.216 2.907 1.00 56.28 284 ASN A O 1
ATOM 2265 N N . PRO A 1 285 ? -14.530 2.178 3.842 1.00 52.94 285 PRO A N 1
ATOM 2266 C CA . PRO A 1 285 ? -13.617 1.560 2.901 1.00 52.94 285 PRO A CA 1
ATOM 2267 C C . PRO A 1 285 ? -14.368 1.368 1.575 1.00 52.94 285 PRO A C 1
ATOM 2269 O O . PRO A 1 285 ? -15.448 0.800 1.568 1.00 52.94 285 PRO A O 1
ATOM 2272 N N . CYS A 1 286 ? -13.789 1.787 0.445 1.00 59.03 286 CYS A N 1
ATOM 2273 C CA . CYS A 1 286 ? -13.925 1.092 -0.851 1.00 59.03 286 CYS A CA 1
ATOM 2274 C C . CYS A 1 286 ? -14.613 1.696 -2.082 1.00 59.03 286 CYS A C 1
ATOM 2276 O O . CYS A 1 286 ? -14.136 1.357 -3.169 1.00 59.03 286 CYS A O 1
ATOM 2278 N N . PRO A 1 287 ? -15.649 2.551 -2.043 1.00 55.88 287 PRO A N 1
ATOM 2279 C CA . PRO A 1 287 ? -16.382 2.841 -3.279 1.00 55.88 287 PRO A CA 1
ATOM 2280 C C . PRO A 1 287 ? -15.566 3.569 -4.355 1.00 55.88 287 PRO A C 1
ATOM 2282 O O . PRO A 1 287 ? -15.748 3.314 -5.541 1.00 55.88 287 PRO A O 1
ATOM 2285 N N . HIS A 1 288 ? -14.651 4.457 -3.967 1.00 54.84 288 HIS A N 1
ATOM 2286 C CA . HIS A 1 288 ? -13.980 5.363 -4.907 1.00 54.84 288 HIS A CA 1
ATOM 2287 C C . HIS A 1 288 ? -12.804 4.714 -5.650 1.00 54.84 288 HIS A C 1
ATOM 2289 O O . HIS A 1 288 ? -12.712 4.844 -6.869 1.00 54.84 288 HIS A O 1
ATOM 2295 N N . VAL A 1 289 ? -11.957 3.954 -4.945 1.00 54.66 289 VAL A N 1
ATOM 2296 C CA . VAL A 1 289 ? -10.784 3.285 -5.537 1.00 54.66 289 VAL A CA 1
ATOM 2297 C C . VAL A 1 289 ? -11.218 2.215 -6.530 1.00 54.66 289 VAL A C 1
ATOM 2299 O O . VAL A 1 289 ? -10.697 2.164 -7.635 1.00 54.66 289 VAL A O 1
ATOM 2302 N N . LEU A 1 290 ? -12.217 1.403 -6.172 1.00 57.19 290 LEU A N 1
ATOM 2303 C CA . LEU A 1 290 ? -12.724 0.357 -7.055 1.00 57.19 290 LEU A CA 1
ATOM 2304 C C . LEU A 1 290 ? -13.452 0.930 -8.287 1.00 57.19 290 LEU A C 1
ATOM 2306 O O . LEU A 1 290 ? -13.353 0.350 -9.363 1.00 57.19 290 LEU A O 1
ATOM 2310 N N . ARG A 1 291 ? -14.125 2.088 -8.163 1.00 58.75 291 ARG A N 1
ATOM 2311 C CA . ARG A 1 291 ? -14.736 2.803 -9.306 1.00 58.75 291 ARG A CA 1
ATOM 2312 C C . ARG A 1 291 ? -13.719 3.379 -10.272 1.00 58.75 291 ARG A C 1
ATOM 2314 O O . ARG A 1 291 ? -13.886 3.226 -11.475 1.00 58.75 291 ARG A O 1
ATOM 2321 N N . ALA A 1 292 ? -12.673 4.014 -9.750 1.00 54.03 292 ALA A N 1
ATOM 2322 C CA . ALA A 1 292 ? -11.532 4.429 -10.562 1.00 54.03 292 ALA A CA 1
ATOM 2323 C C . ALA A 1 292 ? -10.833 3.220 -11.215 1.00 54.03 292 ALA A C 1
ATOM 2325 O O . ALA A 1 292 ? -10.169 3.365 -12.236 1.00 54.03 292 ALA A O 1
ATOM 2326 N N . ALA A 1 293 ? -11.019 2.036 -10.624 1.00 51.00 293 ALA A N 1
ATOM 2327 C CA . ALA A 1 293 ? -10.382 0.787 -10.985 1.00 51.00 293 ALA A CA 1
ATOM 2328 C C . ALA A 1 293 ? -11.179 -0.138 -11.934 1.00 51.00 293 ALA A C 1
ATOM 2330 O O . ALA A 1 293 ? -10.743 -1.261 -12.162 1.00 51.00 293 ALA A O 1
ATOM 2331 N N . ASP A 1 294 ? -12.325 0.247 -12.497 1.00 55.12 2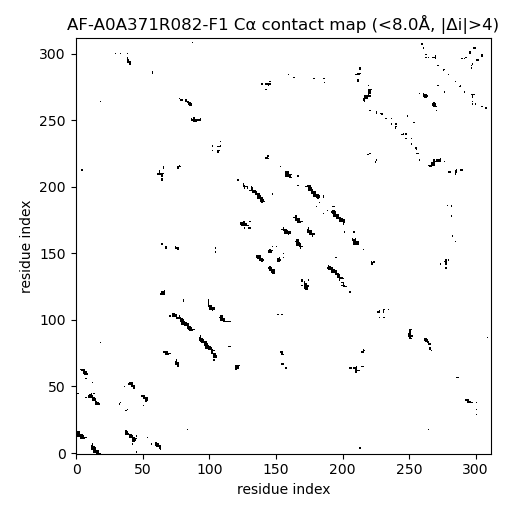94 ASP A N 1
ATOM 2332 C CA . ASP A 1 294 ? -12.991 -0.591 -13.513 1.00 55.12 294 ASP A CA 1
ATOM 2333 C C . ASP A 1 294 ? -12.758 -0.065 -14.924 1.00 55.12 294 ASP A C 1
ATOM 2335 O O . ASP A 1 294 ? -12.666 1.137 -15.167 1.00 55.12 294 ASP A O 1
ATOM 2339 N N . GLY A 1 295 ? -12.654 -0.991 -15.872 1.00 51.59 295 GLY A N 1
ATOM 2340 C CA . GLY A 1 295 ? -12.447 -0.689 -17.285 1.00 51.59 295 GLY A CA 1
ATOM 2341 C C . GLY A 1 295 ? -10.999 -0.419 -17.698 1.00 51.59 295 GLY A C 1
ATOM 2342 O O . GLY A 1 295 ? -10.691 -0.670 -18.857 1.00 51.59 295 GLY A O 1
ATOM 2343 N N . ASP A 1 296 ? -10.122 0.031 -16.794 1.00 50.41 296 ASP A N 1
ATOM 2344 C CA . ASP A 1 296 ? -8.654 -0.017 -16.922 1.00 50.41 296 ASP A CA 1
ATOM 2345 C C . ASP A 1 296 ? -7.957 0.484 -15.632 1.00 50.41 296 ASP A C 1
ATOM 2347 O O . ASP A 1 296 ? -7.296 1.525 -15.629 1.00 50.41 296 ASP A O 1
ATOM 2351 N N . PRO A 1 297 ? -8.107 -0.231 -14.507 1.00 42.34 297 PRO A N 1
ATOM 2352 C CA . PRO A 1 297 ? -7.609 0.183 -13.182 1.00 42.34 297 PRO A CA 1
ATOM 2353 C C . PRO A 1 297 ? -6.148 0.538 -13.096 1.00 42.34 297 PRO A C 1
ATOM 2355 O O . PRO A 1 297 ? -5.696 1.254 -12.208 1.00 42.34 297 PRO A O 1
ATOM 2358 N N . LEU A 1 298 ? -5.413 -0.118 -13.970 1.00 41.75 298 LEU A N 1
ATOM 2359 C CA . LEU A 1 298 ? -3.985 -0.137 -13.981 1.00 41.75 298 LEU A CA 1
ATOM 2360 C C . LEU A 1 298 ? -3.463 0.748 -15.114 1.00 41.75 298 LEU A C 1
ATOM 2362 O O . LEU A 1 298 ? -2.268 0.713 -15.352 1.00 41.75 298 LEU A O 1
ATOM 2366 N N . GLY A 1 299 ? -4.367 1.442 -15.833 1.00 42.44 299 GLY A N 1
ATOM 2367 C CA . GLY A 1 299 ? -4.177 2.199 -17.074 1.00 42.44 299 GLY A CA 1
ATOM 2368 C C . GLY A 1 299 ? -3.371 1.492 -18.177 1.00 42.44 299 GLY A C 1
ATOM 2369 O O . GLY A 1 299 ? -2.732 2.138 -19.017 1.00 42.44 299 GLY A O 1
ATOM 2370 N N . LEU A 1 300 ? -3.378 0.161 -18.151 1.00 41.72 300 LEU A N 1
ATOM 2371 C CA . LEU A 1 300 ? -2.617 -0.731 -19.026 1.00 41.72 300 LEU A CA 1
ATOM 2372 C C . LEU A 1 300 ? -3.225 -0.840 -20.423 1.00 41.72 300 LEU A C 1
ATOM 2374 O O . LEU A 1 300 ? -2.588 -1.381 -21.323 1.00 41.72 300 LEU A O 1
ATOM 2378 N N . LEU A 1 301 ? -4.470 -0.395 -20.595 1.00 36.50 301 LEU A N 1
ATOM 2379 C CA . LEU A 1 301 ? -5.335 -0.670 -21.737 1.00 36.50 301 LEU A CA 1
ATOM 2380 C C . LEU A 1 301 ? -6.047 0.582 -22.307 1.00 36.50 301 LEU A C 1
ATOM 2382 O O . LEU A 1 301 ? -6.912 0.431 -23.176 1.00 36.50 301 LEU A O 1
ATOM 2386 N N . THR A 1 302 ? -5.711 1.819 -21.903 1.00 35.72 302 THR A N 1
ATOM 2387 C CA . THR A 1 302 ? -6.259 3.030 -22.550 1.00 35.72 302 THR A CA 1
ATOM 2388 C C . THR A 1 302 ? -5.468 3.447 -23.791 1.00 35.72 302 THR A C 1
ATOM 2390 O O . THR A 1 302 ? -4.243 3.387 -23.851 1.00 35.72 302 THR A O 1
ATOM 2393 N N . THR A 1 303 ? -6.172 3.994 -24.785 1.00 31.06 303 THR A N 1
ATOM 2394 C CA . THR A 1 303 ? -5.553 4.633 -25.956 1.00 31.06 303 THR A CA 1
ATOM 2395 C C . THR A 1 303 ? -4.823 5.940 -25.612 1.00 31.06 303 THR A C 1
ATOM 2397 O O . THR A 1 303 ? -4.056 6.430 -26.427 1.00 31.06 303 THR A O 1
ATOM 2400 N N . ARG A 1 304 ? -4.999 6.528 -24.417 1.00 32.12 304 ARG A N 1
ATOM 2401 C CA . ARG A 1 304 ? -4.257 7.733 -23.986 1.00 32.12 304 ARG A CA 1
ATOM 2402 C C . ARG A 1 304 ? -2.878 7.409 -23.399 1.00 32.12 304 ARG A C 1
ATOM 2404 O O . ARG A 1 304 ? -1.951 8.175 -23.643 1.00 32.12 304 ARG A O 1
ATOM 2411 N N . THR A 1 305 ? -2.712 6.268 -22.722 1.00 35.47 305 THR A N 1
ATOM 2412 C CA . THR A 1 305 ? -1.390 5.700 -22.375 1.00 35.47 305 THR A CA 1
ATOM 2413 C C . THR A 1 305 ? -0.635 5.199 -23.614 1.00 35.47 305 THR A C 1
ATOM 2415 O O . THR A 1 305 ? 0.586 5.097 -23.606 1.00 35.47 305 THR A O 1
ATOM 2418 N N . TRP A 1 306 ? -1.354 4.969 -24.716 1.00 29.33 306 TRP A N 1
ATOM 2419 C CA . TRP A 1 306 ? -0.827 4.463 -25.983 1.00 29.33 306 TRP A CA 1
ATOM 2420 C C . TRP A 1 306 ? -0.062 5.508 -26.820 1.00 29.33 306 TRP A C 1
ATOM 2422 O O . TRP A 1 306 ? 0.945 5.171 -27.435 1.00 29.33 306 TRP A O 1
ATOM 2432 N N . TYR A 1 307 ? -0.481 6.781 -26.822 1.00 25.25 307 TYR A N 1
ATOM 2433 C CA . TYR A 1 307 ? 0.085 7.795 -27.733 1.00 25.25 307 TYR A CA 1
ATOM 2434 C C . TYR A 1 307 ? 1.302 8.568 -27.198 1.00 25.25 307 TYR A C 1
ATOM 2436 O O . TYR A 1 307 ? 1.969 9.237 -27.981 1.00 25.25 307 TYR A O 1
ATOM 2444 N N . PHE A 1 308 ? 1.635 8.468 -25.906 1.00 27.14 308 PHE A N 1
ATOM 2445 C CA . PHE A 1 308 ? 2.857 9.083 -25.351 1.00 27.14 308 PHE A CA 1
ATOM 2446 C C . PHE A 1 308 ? 4.013 8.100 -25.138 1.00 27.14 308 PHE A C 1
ATOM 2448 O O . PHE A 1 308 ? 5.141 8.537 -24.903 1.00 27.14 308 PHE A O 1
ATOM 2455 N N . CYS A 1 309 ? 3.765 6.795 -25.273 1.00 26.39 309 CYS A N 1
ATOM 2456 C CA . CYS A 1 309 ? 4.824 5.789 -25.281 1.00 26.39 309 CYS A CA 1
ATOM 2457 C C . CYS A 1 309 ? 5.418 5.559 -26.678 1.00 26.39 309 CYS A C 1
ATOM 2459 O O . CYS A 1 309 ? 6.505 5.005 -26.758 1.00 26.39 309 CYS A O 1
ATOM 2461 N N . TRP A 1 310 ? 4.778 6.008 -27.767 1.00 22.59 310 TRP A N 1
ATOM 2462 C CA . TRP A 1 310 ? 5.284 5.803 -29.131 1.00 22.59 310 TRP A CA 1
ATOM 2463 C C . TRP A 1 310 ? 4.917 6.959 -30.078 1.00 22.59 310 TRP A C 1
ATOM 2465 O O . TRP A 1 310 ? 3.817 7.008 -30.622 1.00 22.59 310 TRP A O 1
ATOM 2475 N N . THR A 1 311 ? 5.889 7.825 -30.363 1.00 20.84 311 THR A N 1
ATOM 2476 C CA . THR A 1 311 ? 6.061 8.471 -31.677 1.00 20.84 311 THR A CA 1
ATOM 2477 C C . THR A 1 311 ? 7.555 8.456 -32.012 1.00 20.84 311 THR A C 1
ATOM 2479 O O . THR A 1 311 ? 8.349 8.598 -31.078 1.00 20.84 311 THR A O 1
ATOM 2482 N N . PRO A 1 312 ? 7.956 8.251 -33.283 1.00 30.80 312 PRO A N 1
ATOM 2483 C CA . PRO A 1 312 ? 9.348 8.427 -33.694 1.00 30.80 312 PRO A CA 1
ATOM 2484 C C . PRO A 1 312 ? 9.855 9.847 -33.412 1.00 30.80 312 PRO A C 1
ATOM 2486 O O . PRO A 1 312 ? 9.026 10.788 -33.405 1.00 30.80 312 PRO A O 1
#

Organism: NCBI:txid13773

Foldseek 3Di:
DKAFFFAFPQATWIADDDPPPQPDPDDVVLVVVLVLPHLFTFGDDSPDSDGDHDPLPPVRTFTQFQDWDQDPVGTFQAWPQWFWFWDQFPLGIDIDIDHQWTADQVRAIDRDPDRDDPDSDYDWDWAPCPQAFPKFFWAFAPLDAIDTHVHRCLNFWRAAAPVGWTWGQDPRTIFTWHWDAPDPCLLPDHTRGTIITTHGTDPDDSSRGRGAGDTQQEQEQGPVSQSNVVNVQVVVLVVCVVVVNPPCCRHGPPGDDLVQAGAGPRNADDNPDVSLRSPRDPGDGDSRLVVCSRSHSRVSRDVVNVPVSDDD

Secondary structure (DSSP, 8-state):
-EEEEEEETTEEEEEE--SS-TTTSHHHHHHHHHHTTTTS-EES-TT-S-PEEP----SS-EEPP-PPEEETTEEES-EEEEEEEEEEETTEEEEEEEEEEEE-TT--EEE-SSPPPS-----PPBP-STTTT-EEEEEE-TTS--EETTEEHHHHEEEE-TTS-EEEEETTEEEEEEEEESSSSTTT--EEEEEEEEEEE--S-GGGSBPPSS-TT---SSHHHHHHHHHHHHHHHHHHHHTT---GGGTS-SS--TTS----TTS------HHHHTT--SS--SHHHHHHTSSSTTSSS-HHHHTTS---

=== Feature glossary ===
The record interleaves many kinds of information about one protein. Here is each kind framed as the question it answers.

Q: What does the local fold look like, residue by residue?
A: The Foldseek 3Di string encodes local tertiary geometry as a 20-letter alphabet — one character per residue — derived from the relative positions of nearby Cα atoms. Unlike the amino-acid sequence, 3Di is a direct function of the 3D structure, so two proteins with the same fold have similar 3Di strings even at low sequence identity.

Q: Which residues are in helices, strands, or loops?
A: The SS8 string is DSSP's per-residue secondary-structure call. α-helix (H) means an i→i+4 H-bond ladder; β-strand (E) means the residue participates in a β-sheet; 3₁₀ (G) and π (I) are tighter and wider helices; T/S are turns/bends; '-' is loop.

Q: How big and how compact is the whole molecule?
A: Radius of gyration (Rg) is the root-mean-square distance of Cα atoms from their centroid — a single number for overall size and compactness. A globular domain of N residues has Rg ≈ 2.2·N^0.38 Å; an extended or disordered chain has a much larger Rg. The Cα contact count is the number of residue pairs whose Cα atoms are within 8 Å and are more than four positions apart in sequence — a standard proxy for tertiary packing density. The bounding box is the smallest axis-aligned box enclosing all Cα atoms.

Q: Where is each backbone atom in 3D?
A: Structure coordinates are given as an mmCIF _atom_site loop: one row per atom with element, residue name, chain id, sequence number, and x/y/z position in Å. Only the four main-chain atoms per residue are included here; side chains are omitted to keep the record compact.

Q: What is the amino-acid chain?
A: Primary structure: the covalent order of the twenty standard amino acids along the backbone. Two proteins with the same sequence will (almost always) fold to the same structure; two with 30% identity often share a fold but not the details.

Q: What if only a Cα trace is available?
A: Three-state secondary structure (P-SEA) collapses the eight DSSP classes into helix (a), strand (b), and coil (c). P-SEA assigns these from Cα geometry alone — distances and angles — without requiring backbone oxygens, so it works on any Cα trace.

Q: What family and function is it annotated with?
A: Database cross-references. InterPro integrates a dozen domain/family signature databases into unified entries with residue-range hits. GO terms attach function/process/location labels with evidence codes. CATH codes position the fold in a four-level structural taxonomy. Organism is the NCBI-taxonomy species name.

Q: How confident is the AlphaFold model at each residue?
A: pLDDT is the predicted lDDT-Cα score: AlphaFold's confidence that the local environment of each residue (all inter-atomic distances within 15 Å) is correctly placed. It is a per-residue number between 0 and 100, with higher meaning more reliable.

Q: How mobile is each atom in the crystal?
A: B-factor (Debye–Waller factor) reflects atomic displacement in the crystal lattice. It is an experimental observable (units Å²), not a prediction; low values mean the atom is pinned down, high values mean it moves or is heterogeneous across the crystal.

Q: Which residues are buried vs exposed?
A: SASA measures how much of the protein is reachable by solvent. It is computed by rolling a water-sized probe over the atomic surface and summing the exposed area (Å²). Per-residue SASA distinguishes core (buried, low SASA) from surface (exposed, high SASA) residues; total SASA is a whole-molecule size measure.

Q: What do the diagnostic plots show?
A: Plot images: a contact map (which residues are close in 3D, as an N×N binary image), a Ramachandran scatter (backbone torsion angles, revealing secondary-structure composition at a glance), and — for AlphaFold structures — a PAE heatmap (pairwise prediction confidence).

Q: What known structures does this most resemble?
A: The Foldseek neighbor list gives the closest experimentally determined structures in the PDB, ranked by structural alignment. TM-score near 1 means near-identical fold; near 0.3 means only rough topology match. This is how one finds what a novel AlphaFold prediction most resembles in the solved-structure universe.

Q: Are the domains correctly placed relative to each other?
A: Predicted aligned error is AlphaFold's pairwise confidence. Unlike pLDDT (per-residue), PAE is per-residue-pair and captures whether two parts of the structure are correctly placed relative to each other. Units are ångströms of expected positional error.

Q: What do the rendered images show?
A: Structure images are PyMOL renders from six orthogonal camera directions. Cartoon representation draws helices as coils and strands as arrows; sticks shows the backbone as bonds; surface shows the solvent-excluded envelope. Rainbow coloring maps sequence position to hue (blue→red, N→C); chain coloring assigns a distinct color per polypeptide.

Q: What are the backbone torsion angles?
A: φ (phi) and ψ (psi) are the two rotatable backbone dihedrals per residue: φ is the C(i-1)–N–Cα–C torsion, ψ is the N–Cα–C–N(i+1) torsion, both in degrees on (−180°, 180°]. α-helical residues cluster near (−60°, −45°); β-strand residues near (−120°, +130°). A Ramachandran plot is simply a scatter of (φ, ψ) for every residue.